Protein AF-A0A4U3ASN4-F1 (afdb_monomer)

Structure (mmCIF, N/CA/C/O backbone):
data_AF-A0A4U3ASN4-F1
#
_entry.id   AF-A0A4U3ASN4-F1
#
loop_
_atom_site.group_PDB
_atom_site.id
_atom_site.type_symbol
_atom_site.label_atom_id
_atom_site.label_alt_id
_atom_site.label_comp_id
_atom_site.label_asym_id
_atom_site.label_entity_id
_atom_site.label_seq_id
_atom_site.pdbx_PDB_ins_code
_atom_site.Cartn_x
_atom_site.Cartn_y
_atom_site.Cartn_z
_atom_site.occupancy
_atom_site.B_iso_or_equiv
_atom_site.auth_seq_id
_atom_site.auth_comp_id
_atom_site.auth_asym_id
_atom_site.auth_atom_id
_atom_site.pdbx_PDB_model_num
ATOM 1 N N . THR A 1 1 ? -46.018 -7.736 61.399 1.00 58.78 1 THR A N 1
ATOM 2 C CA . THR A 1 1 ? -46.430 -7.697 59.974 1.00 58.78 1 THR A CA 1
ATOM 3 C C . THR A 1 1 ? -46.103 -6.373 59.282 1.00 58.78 1 THR A C 1
ATOM 5 O O . THR A 1 1 ? -45.472 -6.439 58.240 1.00 58.78 1 THR A O 1
ATOM 8 N N . MET A 1 2 ? -46.364 -5.180 59.843 1.00 57.28 2 MET A N 1
ATOM 9 C CA . MET A 1 2 ? -46.029 -3.892 59.179 1.00 57.28 2 MET A CA 1
ATOM 10 C C . MET A 1 2 ? -44.526 -3.611 58.929 1.00 57.28 2 MET A C 1
ATOM 12 O O . MET A 1 2 ? -44.165 -3.106 57.868 1.00 57.28 2 MET A O 1
ATOM 16 N N . GLY A 1 3 ? -43.623 -3.981 59.847 1.00 61.56 3 GLY A N 1
ATOM 17 C CA . GLY A 1 3 ? -42.178 -3.720 59.687 1.00 61.56 3 GLY A CA 1
ATOM 18 C C . GLY A 1 3 ? -41.500 -4.492 58.542 1.00 61.56 3 GLY A C 1
ATOM 19 O O . GLY A 1 3 ? -40.521 -4.020 57.971 1.00 61.56 3 GLY A O 1
ATOM 20 N N . HIS A 1 4 ? -42.044 -5.652 58.160 1.00 67.44 4 HIS A N 1
ATOM 21 C CA . HIS A 1 4 ? -41.497 -6.490 57.087 1.00 67.44 4 HIS A CA 1
ATOM 22 C C . HIS A 1 4 ? -41.842 -5.940 55.691 1.00 67.44 4 HIS A C 1
ATOM 24 O O . HIS A 1 4 ? -41.034 -6.029 54.768 1.00 67.44 4 HIS A O 1
ATOM 30 N N . PHE A 1 5 ? -43.018 -5.317 55.542 1.00 67.12 5 PHE A N 1
ATOM 31 C CA . PHE A 1 5 ? -43.410 -4.629 54.308 1.00 67.12 5 PHE A CA 1
ATOM 32 C C . PHE A 1 5 ? -42.618 -3.335 54.099 1.00 67.12 5 PHE A C 1
ATOM 34 O O . PHE A 1 5 ? -42.203 -3.061 52.973 1.00 67.12 5 PHE A O 1
ATOM 41 N N . ARG A 1 6 ? -42.338 -2.583 55.175 1.00 75.50 6 ARG A N 1
ATOM 42 C CA . ARG A 1 6 ? -41.513 -1.366 55.102 1.00 75.50 6 ARG A CA 1
ATOM 43 C C . ARG A 1 6 ? -40.085 -1.678 54.642 1.00 75.50 6 ARG A C 1
ATOM 45 O O . ARG A 1 6 ? -39.639 -1.108 53.653 1.00 75.50 6 ARG A O 1
ATOM 52 N N . LYS A 1 7 ? -39.440 -2.679 55.256 1.00 77.94 7 LYS A N 1
ATOM 53 C CA . LYS A 1 7 ? -38.104 -3.159 54.854 1.00 77.94 7 LYS A CA 1
ATOM 54 C C . LYS A 1 7 ? -38.056 -3.665 53.405 1.00 77.94 7 LYS A C 1
ATOM 56 O O . LYS A 1 7 ? -37.098 -3.391 52.692 1.00 77.94 7 LYS A O 1
ATOM 61 N N . LYS A 1 8 ? -39.096 -4.368 52.936 1.00 81.94 8 LYS A N 1
ATOM 62 C CA . LYS A 1 8 ? -39.182 -4.850 51.543 1.00 81.94 8 LYS A CA 1
ATOM 63 C C . LYS A 1 8 ? -39.306 -3.700 50.533 1.00 81.94 8 LYS A C 1
ATOM 65 O O . LYS A 1 8 ? -38.718 -3.775 49.457 1.00 81.94 8 LYS A O 1
ATOM 70 N N . LYS A 1 9 ? -40.053 -2.642 50.874 1.00 83.31 9 LYS A N 1
ATOM 71 C CA . LYS A 1 9 ? -40.180 -1.431 50.046 1.00 83.31 9 LYS A CA 1
ATOM 72 C C . LYS A 1 9 ? -38.863 -0.652 49.983 1.00 83.31 9 LYS A C 1
ATOM 74 O O . LYS A 1 9 ? -38.431 -0.312 48.888 1.00 83.31 9 LYS A O 1
ATOM 79 N N . GLU A 1 10 ? -38.219 -0.435 51.131 1.00 84.75 10 GLU A N 1
ATOM 80 C CA . GLU A 1 10 ? -36.908 0.227 51.234 1.00 84.75 10 GLU A CA 1
ATOM 81 C C . GLU A 1 10 ? -35.837 -0.530 50.425 1.00 84.75 10 GLU A C 1
ATOM 83 O O . GLU A 1 10 ? -35.109 0.076 49.643 1.00 84.75 10 GLU A O 1
ATOM 88 N N . HIS A 1 11 ? -35.797 -1.865 50.523 1.00 82.25 11 HIS A N 1
ATOM 89 C CA . HIS A 1 11 ? -34.874 -2.691 49.739 1.00 82.25 11 HIS A CA 1
ATOM 90 C C . HIS A 1 11 ? -35.123 -2.590 48.228 1.00 82.25 11 HIS A C 1
ATOM 92 O O . HIS A 1 11 ? -34.175 -2.431 47.465 1.00 82.25 11 HIS A O 1
ATOM 98 N N . ARG A 1 12 ? -36.388 -2.624 47.782 1.00 88.12 12 ARG A N 1
ATOM 99 C CA . ARG A 1 12 ? -36.728 -2.464 46.359 1.00 88.12 12 ARG A CA 1
ATOM 100 C C . ARG A 1 12 ? -36.266 -1.109 45.816 1.00 88.12 12 ARG A C 1
ATOM 102 O O . ARG A 1 12 ? -35.646 -1.074 44.763 1.00 88.12 12 A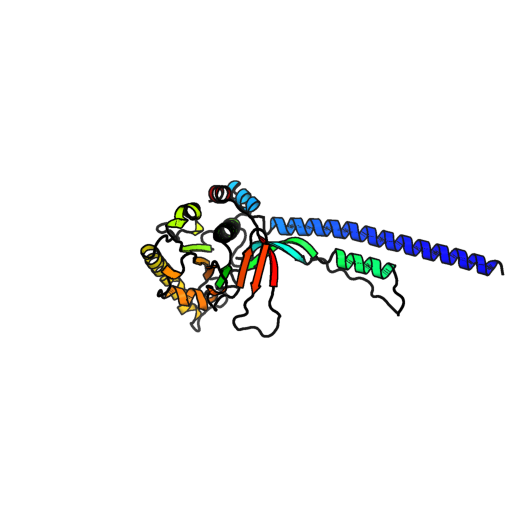RG A O 1
ATOM 109 N N . GLN A 1 13 ? -36.517 -0.028 46.556 1.00 89.56 13 GLN A N 1
ATOM 110 C CA . GLN A 1 13 ? -36.068 1.318 46.178 1.00 89.56 13 GLN A CA 1
ATOM 111 C C . GLN A 1 13 ? -34.540 1.419 46.124 1.00 89.56 13 GLN A C 1
ATOM 113 O O . GLN A 1 13 ? -33.997 2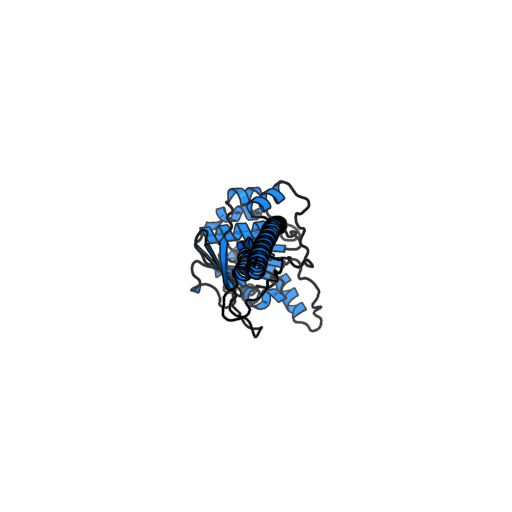.040 45.217 1.00 89.56 13 GLN A O 1
ATOM 118 N N . MET A 1 14 ? -33.835 0.789 47.068 1.00 90.25 14 MET A N 1
ATOM 119 C CA . MET A 1 14 ? -32.373 0.746 47.060 1.00 90.25 14 MET A CA 1
ATOM 120 C C . MET A 1 14 ? -31.829 0.006 45.830 1.00 90.25 14 MET A C 1
ATOM 122 O O . MET A 1 14 ? -30.902 0.498 45.193 1.00 90.25 14 MET A O 1
ATOM 126 N N . VAL A 1 15 ? -32.403 -1.150 45.479 1.00 88.94 15 VAL A N 1
ATOM 127 C CA . VAL A 1 15 ? -32.006 -1.921 44.288 1.00 88.94 15 VAL A CA 1
ATOM 128 C C . VAL A 1 15 ? -32.251 -1.120 43.011 1.00 88.94 15 VAL A C 1
ATOM 130 O O . VAL A 1 15 ? -31.359 -1.036 42.174 1.00 88.94 15 VAL A O 1
ATOM 133 N N . GLU A 1 16 ? -33.411 -0.478 42.891 1.00 90.81 16 GLU A N 1
ATOM 134 C CA . GLU A 1 16 ? -33.751 0.377 41.749 1.00 90.81 16 GLU A CA 1
ATOM 135 C C . GLU A 1 16 ? -32.765 1.548 41.613 1.00 90.81 16 GLU A C 1
ATOM 137 O O . GLU A 1 16 ? -32.200 1.766 40.547 1.00 90.81 16 GLU A O 1
ATOM 142 N N . GLN A 1 17 ? -32.438 2.234 42.713 1.00 92.00 17 GLN A N 1
ATOM 143 C CA . GLN A 1 17 ? -31.431 3.300 42.700 1.00 92.00 17 GLN A CA 1
ATOM 144 C C . GLN A 1 17 ? -30.027 2.814 42.317 1.00 92.00 17 GLN A C 1
ATOM 146 O O . GLN A 1 17 ? -29.266 3.575 41.718 1.00 92.00 17 GLN A O 1
ATOM 151 N N . LEU A 1 18 ? -29.647 1.592 42.702 1.00 89.50 18 LEU A N 1
ATOM 152 C CA . LEU A 1 18 ? -28.367 0.999 42.309 1.00 89.50 18 LEU A CA 1
ATOM 153 C C . LEU A 1 18 ? -28.352 0.651 40.818 1.00 89.50 18 LEU A C 1
ATOM 155 O O . LEU A 1 18 ? -27.354 0.923 40.155 1.00 89.50 18 LEU A O 1
ATOM 159 N N . GLN A 1 19 ? -29.453 0.109 40.290 1.00 91.94 19 GLN A N 1
ATOM 160 C CA . GLN A 1 19 ? -29.619 -0.161 38.860 1.00 91.94 19 GLN A CA 1
ATOM 161 C C . GLN A 1 19 ? -29.515 1.125 38.041 1.00 91.94 19 GLN A C 1
ATOM 163 O O . GLN A 1 19 ? -28.717 1.187 37.109 1.00 91.94 19 GLN A O 1
ATOM 168 N N . THR A 1 20 ? -30.240 2.175 38.435 1.00 93.62 20 THR A N 1
ATOM 169 C CA . THR A 1 20 ? -30.179 3.480 37.765 1.00 93.62 20 THR A CA 1
ATOM 170 C C . THR A 1 20 ? -28.761 4.041 37.768 1.00 93.62 20 THR A C 1
ATOM 172 O O . THR A 1 20 ? -28.240 4.380 36.711 1.00 93.62 20 THR A O 1
ATOM 175 N N . ARG A 1 21 ? -28.084 4.056 38.925 1.00 93.69 21 ARG A N 1
ATOM 176 C CA . ARG A 1 21 ? -26.695 4.538 39.022 1.00 93.69 21 ARG A CA 1
ATOM 177 C C . ARG A 1 21 ? -25.723 3.734 38.163 1.00 93.69 21 ARG A C 1
ATOM 179 O O . ARG A 1 21 ? -24.795 4.301 37.594 1.00 93.69 21 ARG A O 1
ATOM 186 N N . TYR A 1 22 ? -25.916 2.422 38.075 1.00 92.56 22 TYR A N 1
ATOM 187 C CA . TYR A 1 22 ? -25.089 1.567 37.233 1.00 92.56 22 TYR A CA 1
ATOM 188 C C . TYR A 1 22 ? -25.280 1.879 35.743 1.00 92.56 22 TYR A C 1
ATOM 190 O O . TYR A 1 22 ? -24.298 2.039 35.022 1.00 92.56 22 TYR A O 1
ATOM 198 N N . LEU A 1 23 ? -26.528 2.032 35.291 1.00 93.75 23 LEU A N 1
ATOM 199 C CA . LEU A 1 23 ? -26.832 2.406 33.907 1.00 93.75 23 LEU A CA 1
ATOM 200 C C . LEU A 1 23 ? -26.320 3.814 33.570 1.00 93.75 23 LEU A C 1
ATOM 202 O O . LEU A 1 23 ? -25.755 4.021 32.499 1.00 93.75 23 LEU A O 1
ATOM 206 N N . GLU A 1 24 ? -26.428 4.767 34.499 1.00 95.06 24 GLU A N 1
ATOM 207 C CA . GLU A 1 24 ? -25.816 6.094 34.360 1.00 95.06 24 GLU A CA 1
ATOM 208 C C . GLU A 1 24 ? -24.291 6.007 34.212 1.00 95.06 24 GLU A C 1
ATOM 210 O O . GLU A 1 24 ? -23.703 6.725 33.403 1.00 95.06 24 GLU A O 1
ATOM 215 N N . GLN A 1 25 ? -23.636 5.117 34.964 1.00 94.50 25 GLN A N 1
ATOM 216 C CA . GLN A 1 25 ? -22.196 4.892 34.857 1.00 94.50 25 GLN A CA 1
ATOM 217 C C . GLN A 1 25 ? -21.818 4.263 33.507 1.00 94.50 25 GLN A C 1
ATOM 219 O O . GLN A 1 25 ? -20.855 4.708 32.882 1.00 94.50 25 GLN A O 1
ATOM 224 N N . ILE A 1 26 ? -22.592 3.286 33.021 1.00 94.31 26 ILE A N 1
ATOM 225 C CA . ILE A 1 26 ? -22.431 2.728 31.669 1.00 94.31 26 ILE A CA 1
ATOM 226 C C . ILE A 1 26 ? -22.545 3.832 30.618 1.00 94.31 26 ILE A C 1
ATOM 228 O O . ILE A 1 26 ? -21.709 3.908 29.719 1.00 94.31 26 ILE A O 1
ATOM 232 N N . GLN A 1 27 ? -23.537 4.714 30.743 1.00 94.88 27 GLN A N 1
ATOM 233 C CA . GLN A 1 27 ? -23.732 5.794 29.783 1.00 94.88 27 GLN A CA 1
ATOM 234 C C . GLN A 1 27 ? -22.564 6.786 29.789 1.00 94.88 27 GLN A C 1
ATOM 236 O O . GLN A 1 27 ? -22.125 7.216 28.724 1.00 94.88 27 GLN A O 1
ATOM 241 N N . LYS A 1 28 ? -22.013 7.114 30.965 1.00 95.75 28 LYS A N 1
ATOM 242 C CA . LYS A 1 28 ? -20.796 7.934 31.069 1.00 95.75 28 LYS A CA 1
ATOM 243 C C . LYS A 1 28 ? -19.610 7.278 30.362 1.00 95.75 28 LYS A C 1
ATOM 245 O O . LYS A 1 28 ? -18.934 7.949 29.588 1.00 95.75 28 LYS A O 1
ATOM 250 N N . HIS A 1 29 ? -19.402 5.976 30.563 1.00 94.81 29 HIS A N 1
ATOM 251 C CA . HIS A 1 29 ? -18.338 5.247 29.871 1.00 94.81 29 HIS A CA 1
ATOM 252 C C . HIS A 1 29 ? -18.560 5.175 28.360 1.00 94.81 29 HIS A C 1
ATOM 254 O O . HIS A 1 29 ? -17.599 5.319 27.618 1.00 94.81 29 HIS A O 1
ATOM 260 N N . ARG A 1 30 ? -19.801 5.025 27.873 1.00 95.06 30 ARG A N 1
ATOM 261 C CA . ARG A 1 30 ? -20.091 5.094 26.428 1.00 95.06 30 ARG A CA 1
ATOM 262 C C . ARG A 1 30 ? -19.623 6.423 25.824 1.00 95.06 30 ARG A C 1
ATOM 264 O O . ARG A 1 30 ? -18.918 6.407 24.824 1.00 95.06 30 ARG A O 1
ATOM 271 N N . VAL A 1 31 ? -19.940 7.550 26.468 1.00 96.00 31 VAL A N 1
ATOM 272 C CA . VAL A 1 31 ? -19.524 8.890 26.005 1.00 96.00 31 VAL A CA 1
ATOM 273 C C . VAL A 1 31 ? -17.997 9.047 26.002 1.00 96.00 31 VAL A C 1
ATOM 275 O O . VAL A 1 31 ? -17.422 9.604 25.064 1.00 96.00 31 VAL A O 1
ATOM 278 N N . GLU A 1 32 ? -17.326 8.539 27.034 1.00 95.69 32 GLU A N 1
ATOM 279 C CA . GLU A 1 32 ? -15.861 8.531 27.120 1.00 95.69 32 GLU A CA 1
ATOM 280 C C . GLU A 1 32 ? -15.236 7.690 25.995 1.00 95.69 32 GLU A C 1
ATOM 282 O O . GLU A 1 32 ? -14.347 8.156 25.282 1.00 95.69 32 GLU A O 1
ATOM 287 N N . LEU A 1 33 ? -15.751 6.481 25.771 1.00 95.31 33 LEU A N 1
ATOM 288 C CA . LEU A 1 33 ? -15.279 5.582 24.722 1.00 95.31 33 LEU A CA 1
ATOM 289 C C . LEU A 1 33 ? -15.532 6.143 23.316 1.00 95.31 33 LEU A C 1
ATOM 291 O O . LEU A 1 33 ? -14.688 5.969 22.440 1.00 95.31 33 LEU A O 1
ATOM 295 N N . ASP A 1 34 ? -16.652 6.835 23.086 1.00 94.38 34 ASP A N 1
ATOM 296 C CA . ASP A 1 34 ? -16.923 7.522 21.815 1.00 94.38 34 ASP A CA 1
ATOM 297 C C . ASP A 1 34 ? -15.896 8.626 21.555 1.00 94.38 34 ASP A C 1
ATOM 299 O O . ASP A 1 34 ? -15.391 8.766 20.438 1.00 94.38 34 ASP A O 1
ATOM 303 N N . THR A 1 35 ? -15.525 9.368 22.600 1.00 95.19 35 THR A N 1
ATOM 304 C CA . THR A 1 35 ? -14.476 10.391 22.515 1.00 95.19 35 THR A CA 1
ATOM 305 C C . THR A 1 35 ? -13.141 9.757 22.118 1.00 95.19 35 THR A C 1
ATOM 307 O O . THR A 1 35 ? -12.520 10.187 21.144 1.00 95.19 35 THR A O 1
ATOM 310 N N . LEU A 1 36 ? -12.751 8.668 22.787 1.00 94.69 36 LEU A N 1
ATOM 311 C CA . LEU A 1 36 ? -11.521 7.928 22.485 1.00 94.69 36 LEU A CA 1
ATOM 312 C C . LEU A 1 36 ? -11.534 7.305 21.080 1.00 94.69 36 LEU A C 1
ATOM 314 O O . LEU A 1 36 ? -10.518 7.324 20.384 1.00 94.69 36 LEU A O 1
ATOM 318 N N . LYS A 1 37 ? -12.679 6.795 20.609 1.00 92.69 37 LYS A N 1
ATOM 319 C CA . LYS A 1 37 ? -12.837 6.317 19.225 1.00 92.69 37 LYS A CA 1
ATOM 320 C C . LYS A 1 37 ? -12.579 7.424 18.211 1.00 92.69 37 LYS A C 1
ATOM 322 O O . LYS A 1 37 ? -11.878 7.196 17.226 1.00 92.69 37 LYS A O 1
ATOM 327 N N . VAL A 1 38 ? -13.127 8.618 18.441 1.00 92.44 38 VAL A N 1
ATOM 328 C CA . VAL A 1 38 ? -12.905 9.780 17.569 1.00 92.44 38 VAL A CA 1
ATOM 329 C C . VAL A 1 38 ? -11.433 10.193 17.578 1.00 92.44 38 VAL A C 1
ATOM 331 O O . VAL A 1 38 ? -10.882 10.505 16.522 1.00 92.44 38 VAL A O 1
ATOM 334 N N . GLU A 1 39 ? -10.776 10.178 18.737 1.00 93.44 39 GLU A N 1
ATOM 335 C CA . GLU A 1 39 ? -9.344 10.470 18.856 1.00 93.44 39 GLU A CA 1
ATOM 336 C C . GLU A 1 39 ? -8.481 9.448 18.111 1.00 93.44 39 GLU A C 1
ATOM 338 O O . GLU A 1 39 ? -7.634 9.839 17.303 1.00 93.44 39 GLU A O 1
ATOM 343 N N . GLN A 1 40 ? -8.745 8.150 18.285 1.00 93.69 40 GLN A N 1
ATOM 344 C CA . GLN A 1 40 ? -8.038 7.105 17.547 1.00 93.69 40 GLN A CA 1
ATOM 345 C C . GLN A 1 40 ? -8.282 7.227 16.035 1.00 93.69 40 GLN A C 1
ATOM 347 O O . GLN A 1 40 ? -7.336 7.128 15.256 1.00 93.69 40 GLN A O 1
ATOM 352 N N . ALA A 1 41 ? -9.515 7.490 15.590 1.00 90.81 41 ALA A N 1
ATOM 353 C CA . ALA A 1 41 ? -9.812 7.689 14.170 1.00 90.81 41 ALA A CA 1
ATOM 354 C C . ALA A 1 41 ? -9.047 8.889 13.584 1.00 90.81 41 ALA A C 1
ATOM 356 O O . ALA A 1 41 ? -8.469 8.787 12.499 1.00 90.81 41 ALA A O 1
ATOM 357 N N . LYS A 1 42 ? -8.978 10.011 14.315 1.00 91.38 42 LYS A N 1
ATOM 358 C CA . LYS A 1 42 ? -8.166 11.177 13.927 1.00 91.38 42 LYS A CA 1
ATOM 359 C C . LYS A 1 42 ? -6.687 10.816 13.821 1.00 91.38 42 LYS A C 1
ATOM 361 O O . LYS A 1 42 ? -6.060 11.161 12.823 1.00 91.38 42 LYS A O 1
ATOM 366 N N . TYR A 1 43 ? -6.151 10.091 14.802 1.00 91.25 43 TYR A N 1
ATOM 367 C CA . TYR A 1 43 ? -4.766 9.626 14.785 1.00 91.25 43 TYR A CA 1
ATOM 368 C C . TYR A 1 43 ? -4.473 8.757 13.549 1.00 91.25 43 TYR A C 1
ATOM 370 O O . TYR A 1 43 ? -3.536 9.043 12.806 1.00 91.25 43 TYR A O 1
ATOM 378 N N . LEU A 1 44 ? -5.330 7.772 13.253 1.00 90.38 44 LEU A N 1
ATOM 379 C CA . LEU A 1 44 ? -5.186 6.892 12.086 1.00 90.38 44 LEU A CA 1
ATOM 380 C C . LEU A 1 44 ? -5.192 7.658 10.753 1.00 90.38 44 LEU A C 1
ATOM 382 O O . LEU A 1 44 ? -4.462 7.279 9.838 1.00 90.38 44 LEU A O 1
ATOM 386 N N . ILE A 1 45 ? -6.002 8.715 10.635 1.00 89.25 45 ILE A N 1
ATOM 387 C CA . ILE A 1 45 ? -6.060 9.577 9.442 1.00 89.25 45 ILE A CA 1
ATOM 388 C C . ILE A 1 45 ? -4.797 10.432 9.310 1.00 89.25 45 ILE A C 1
ATOM 390 O O . ILE A 1 45 ? -4.352 10.683 8.194 1.00 89.25 45 ILE A O 1
ATOM 394 N N . THR A 1 46 ? -4.228 10.901 10.421 1.00 88.88 46 THR A N 1
ATOM 395 C CA . THR A 1 46 ? -2.995 11.698 10.395 1.00 88.88 46 THR A CA 1
ATOM 396 C C . THR A 1 46 ? -1.792 10.853 9.979 1.00 88.88 46 THR A C 1
ATOM 398 O O . THR A 1 46 ? -0.984 11.332 9.187 1.00 88.88 46 THR A O 1
ATOM 401 N N . GLN A 1 47 ? -1.694 9.615 10.475 1.00 88.56 47 GLN A N 1
ATOM 402 C CA . GLN A 1 47 ? -0.583 8.698 10.184 1.00 88.56 47 GLN A CA 1
ATOM 403 C C . GLN A 1 47 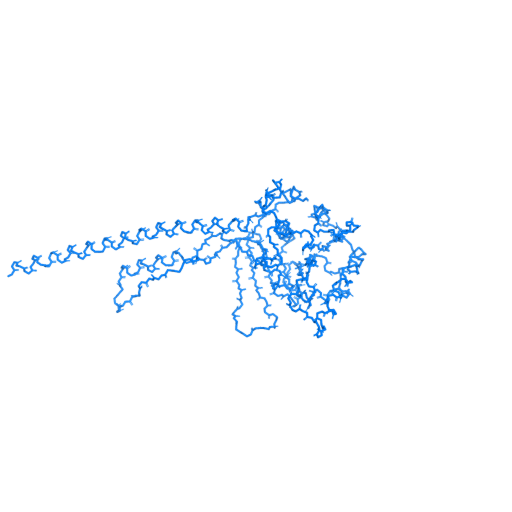? -0.628 8.123 8.760 1.00 88.56 47 GLN A C 1
ATOM 405 O O . GLN A 1 47 ? 0.400 8.005 8.102 1.00 88.56 47 GLN A O 1
ATOM 410 N N . ASN A 1 48 ? -1.823 7.771 8.278 1.00 92.31 48 ASN A N 1
ATOM 411 C CA . ASN A 1 48 ? -2.045 7.228 6.935 1.00 92.31 48 ASN A CA 1
ATOM 412 C C . ASN A 1 48 ? -3.194 8.003 6.261 1.00 92.31 48 ASN A C 1
ATOM 414 O O . ASN A 1 48 ? -4.348 7.538 6.255 1.00 92.31 48 ASN A O 1
ATOM 418 N N . PRO A 1 49 ? -2.916 9.217 5.745 1.00 93.44 49 PRO A N 1
ATOM 419 C CA . PRO A 1 49 ? -3.910 10.054 5.080 1.00 93.44 49 PRO A CA 1
ATOM 420 C C . PRO A 1 49 ? -4.541 9.348 3.877 1.00 93.44 49 PRO A C 1
ATOM 422 O O . PRO A 1 49 ? -3.948 8.471 3.252 1.00 93.44 49 PRO A O 1
ATOM 425 N N . SER A 1 50 ? -5.774 9.737 3.537 1.00 94.56 50 SER A N 1
ATOM 426 C CA . SER A 1 50 ? -6.384 9.285 2.283 1.00 94.56 50 SER A CA 1
ATOM 427 C C . SER A 1 50 ? -5.592 9.815 1.087 1.00 94.56 50 SER A C 1
ATOM 429 O O . SER A 1 50 ? -5.003 10.889 1.204 1.00 94.56 50 SER A O 1
ATOM 431 N N . PRO A 1 51 ? -5.628 9.155 -0.084 1.00 94.50 51 PRO A N 1
ATOM 432 C CA . PRO A 1 51 ? -4.865 9.598 -1.253 1.00 94.50 51 PRO A CA 1
ATOM 433 C C . PRO A 1 51 ? -5.117 11.058 -1.648 1.00 94.50 51 PRO A C 1
ATOM 435 O O . PRO A 1 51 ? -4.191 11.768 -2.017 1.00 94.50 51 PRO A O 1
ATOM 438 N N . LEU A 1 52 ? -6.350 11.553 -1.493 1.00 93.69 52 LEU A N 1
ATOM 439 C CA . LEU A 1 52 ? -6.649 12.965 -1.736 1.00 93.69 52 LEU A CA 1
ATOM 440 C C . LEU A 1 52 ? -5.930 13.899 -0.748 1.00 93.69 52 LEU A C 1
ATOM 442 O O . LEU A 1 52 ? -5.409 14.933 -1.152 1.00 93.69 52 LEU A O 1
ATOM 446 N N . LYS A 1 53 ? -5.886 13.538 0.540 1.00 93.88 53 LYS A N 1
ATOM 447 C CA . LYS A 1 53 ? -5.140 14.301 1.551 1.00 93.88 53 LYS A CA 1
ATOM 448 C C . LYS A 1 53 ? -3.634 14.197 1.328 1.00 93.88 53 LYS A C 1
ATOM 450 O O . LYS A 1 53 ? -2.938 15.180 1.524 1.00 93.88 53 LYS A O 1
ATOM 455 N N . SER A 1 54 ? -3.141 13.038 0.901 1.00 95.00 54 SER A N 1
ATOM 456 C CA . SER A 1 54 ? -1.744 12.829 0.516 1.00 95.00 54 SER A CA 1
ATOM 457 C C . SER A 1 54 ? -1.312 13.785 -0.597 1.00 95.00 54 SER A C 1
ATOM 459 O O . SER A 1 54 ? -0.325 14.494 -0.434 1.00 95.00 54 SER A O 1
ATOM 461 N N . VAL A 1 55 ? -2.102 13.900 -1.672 1.00 94.38 55 VAL A N 1
ATOM 462 C CA . VAL A 1 55 ? -1.855 14.891 -2.735 1.00 94.38 55 VAL A CA 1
ATOM 463 C C . VAL A 1 55 ? -1.833 16.312 -2.168 1.00 94.38 55 VAL A C 1
ATOM 465 O O . VAL A 1 55 ? -0.896 17.053 -2.439 1.00 94.38 55 VAL A O 1
ATOM 468 N N . GLN A 1 56 ? -2.792 16.675 -1.309 1.00 93.25 56 GLN A N 1
ATOM 469 C CA . GLN A 1 56 ? -2.810 17.998 -0.667 1.00 93.25 56 GLN A CA 1
ATOM 470 C C . GLN A 1 56 ? -1.553 18.266 0.175 1.00 93.25 56 GLN A C 1
ATOM 472 O O . GLN A 1 56 ? -1.031 19.379 0.143 1.00 93.25 56 GLN A O 1
ATOM 477 N N . ARG A 1 57 ? -1.043 17.265 0.907 1.00 94.25 57 ARG A N 1
ATOM 478 C CA . ARG A 1 57 ? 0.213 17.393 1.668 1.00 94.25 57 ARG A CA 1
ATOM 479 C C . ARG A 1 57 ? 1.394 17.692 0.751 1.00 94.25 57 ARG A C 1
ATOM 481 O O . ARG A 1 57 ? 2.215 18.546 1.081 1.00 94.25 57 ARG A O 1
ATOM 488 N N . ILE A 1 58 ? 1.460 17.002 -0.388 1.00 93.00 58 ILE A N 1
ATOM 489 C CA . ILE A 1 58 ? 2.514 17.180 -1.393 1.00 93.00 58 ILE A CA 1
ATOM 490 C C . ILE A 1 58 ? 2.428 18.581 -2.015 1.00 93.00 58 ILE A C 1
ATOM 492 O O . ILE A 1 58 ? 3.417 19.314 -2.002 1.00 93.00 58 ILE A O 1
ATOM 496 N N . GLU A 1 59 ? 1.243 18.991 -2.478 1.00 92.62 59 GLU A N 1
ATOM 497 C CA . GLU A 1 59 ? 0.996 20.313 -3.075 1.00 92.62 59 GLU A CA 1
ATOM 498 C C . GLU A 1 59 ? 1.372 21.453 -2.115 1.00 92.62 59 GLU A C 1
ATOM 500 O O . GLU A 1 59 ? 2.056 22.406 -2.497 1.00 92.62 59 GLU A O 1
ATOM 505 N N . ASN A 1 60 ? 0.970 21.331 -0.847 1.00 93.31 60 ASN A N 1
ATOM 506 C CA . ASN A 1 60 ? 1.232 22.333 0.185 1.00 93.31 60 ASN A CA 1
ATOM 507 C C . ASN A 1 60 ? 2.651 22.262 0.762 1.00 93.31 60 ASN A C 1
ATOM 509 O O . ASN A 1 60 ? 3.015 23.125 1.563 1.00 93.31 60 ASN A O 1
ATOM 513 N N . ARG A 1 61 ? 3.447 21.258 0.367 1.00 90.75 61 ARG A N 1
ATOM 514 C CA . ARG A 1 61 ? 4.798 21.002 0.886 1.00 90.75 61 ARG A CA 1
ATOM 515 C C . ARG A 1 61 ? 4.820 20.964 2.413 1.00 90.75 61 ARG A C 1
ATOM 517 O O . ARG A 1 61 ? 5.633 21.634 3.052 1.00 90.75 61 ARG A O 1
ATOM 524 N N . GLU A 1 62 ? 3.881 20.221 2.993 1.00 93.06 62 GLU A N 1
ATOM 525 C CA . GLU A 1 62 ? 3.799 20.078 4.444 1.00 93.06 62 GLU A CA 1
ATOM 526 C C . GLU A 1 62 ? 5.108 19.502 5.015 1.00 93.06 62 GLU A C 1
ATOM 528 O O . GLU A 1 62 ? 5.799 18.706 4.383 1.00 93.06 62 GLU A O 1
ATOM 533 N N . SER A 1 63 ? 5.463 19.894 6.241 1.00 89.44 63 SER A N 1
ATOM 534 C CA . SER A 1 63 ? 6.728 19.492 6.876 1.00 89.44 63 SER A CA 1
ATOM 535 C C . SER A 1 63 ? 6.803 18.009 7.258 1.00 89.44 63 SER A C 1
ATOM 537 O O . SER A 1 63 ? 7.851 17.552 7.694 1.00 89.44 63 SER A O 1
ATOM 539 N N . ASN A 1 64 ? 5.687 17.286 7.157 1.00 87.62 64 ASN A N 1
ATOM 540 C CA . ASN A 1 64 ? 5.555 15.855 7.447 1.00 87.62 64 ASN A CA 1
ATOM 541 C C . ASN A 1 64 ? 5.681 14.977 6.186 1.00 87.62 64 ASN A C 1
ATOM 543 O O . ASN A 1 64 ? 5.368 13.788 6.232 1.00 87.62 64 ASN A O 1
ATOM 547 N N . LEU A 1 65 ? 6.105 15.546 5.053 1.00 92.88 65 LEU A N 1
ATOM 548 C CA . LEU A 1 65 ? 6.519 14.747 3.903 1.00 92.88 65 LEU A CA 1
ATOM 549 C C . LEU A 1 65 ? 7.795 13.975 4.241 1.00 92.88 65 LEU A C 1
ATOM 551 O O . LEU A 1 65 ? 8.703 14.512 4.872 1.00 92.88 65 LEU A O 1
ATOM 555 N N . TRP A 1 66 ? 7.860 12.726 3.781 1.00 94.75 66 TRP A N 1
ATOM 556 C CA . TRP A 1 66 ? 9.027 11.849 3.948 1.00 94.75 66 TRP A CA 1
ATOM 557 C C . TRP A 1 66 ? 9.413 11.606 5.414 1.00 94.75 66 TRP A C 1
ATOM 559 O O . TRP A 1 66 ? 10.586 11.492 5.755 1.00 94.75 66 TRP A O 1
ATOM 569 N N . GLU A 1 67 ? 8.413 11.539 6.295 1.00 93.12 67 GLU A N 1
ATOM 570 C CA . GLU A 1 67 ? 8.619 11.321 7.731 1.00 93.12 67 GLU A CA 1
ATOM 571 C C . GLU A 1 67 ? 9.032 9.881 8.086 1.00 93.12 67 GLU A C 1
ATOM 573 O O . GLU A 1 67 ? 9.516 9.649 9.194 1.00 93.12 67 GLU A O 1
ATOM 578 N N . ARG A 1 68 ? 8.848 8.913 7.173 1.00 94.62 68 ARG A N 1
ATOM 579 C CA . ARG A 1 68 ? 9.122 7.494 7.436 1.00 94.62 68 ARG A CA 1
ATOM 580 C C . ARG A 1 68 ? 10.498 7.091 6.927 1.00 94.62 68 ARG A C 1
ATOM 582 O O . ARG A 1 68 ? 10.681 6.877 5.732 1.00 94.62 68 ARG A O 1
ATOM 589 N N . THR A 1 69 ? 11.423 6.909 7.860 1.00 92.56 69 THR A N 1
ATOM 590 C CA . THR A 1 69 ? 12.782 6.410 7.599 1.00 92.56 69 THR A CA 1
ATOM 591 C C . THR A 1 69 ? 12.829 4.875 7.584 1.00 92.56 69 THR A C 1
ATOM 593 O O . THR A 1 69 ? 11.914 4.243 8.114 1.00 92.56 69 THR A O 1
ATOM 596 N N . PRO A 1 70 ? 13.895 4.237 7.066 1.00 91.75 70 PRO A N 1
ATOM 597 C CA . PRO A 1 70 ? 14.041 2.775 7.031 1.00 91.75 70 PRO A CA 1
ATOM 598 C C . PRO A 1 70 ? 13.950 2.065 8.393 1.00 91.75 70 PRO A C 1
ATOM 600 O O . PRO A 1 70 ? 13.608 0.882 8.463 1.00 91.75 70 PRO A O 1
ATOM 603 N N . GLU A 1 71 ? 14.256 2.772 9.480 1.00 90.56 71 GLU A N 1
ATOM 604 C CA . GLU A 1 71 ? 14.158 2.292 10.863 1.00 90.56 71 GLU A CA 1
ATOM 605 C C . GLU A 1 71 ? 12.737 2.411 11.435 1.00 90.56 71 GLU A C 1
ATOM 607 O O . GLU A 1 71 ? 12.441 1.827 12.481 1.00 90.56 71 GLU A O 1
ATOM 612 N N . SER A 1 72 ? 11.863 3.170 10.771 1.00 92.06 72 SER A N 1
ATOM 613 C CA . SER A 1 72 ? 10.488 3.395 11.211 1.00 92.06 72 SER A CA 1
ATOM 614 C C . SER A 1 72 ? 9.677 2.099 11.101 1.00 92.06 72 SER A C 1
ATOM 616 O O . SER A 1 72 ? 9.806 1.368 10.114 1.00 92.06 72 SER A O 1
ATOM 618 N N . PRO A 1 73 ? 8.818 1.780 12.086 1.00 90.31 73 PRO A N 1
ATOM 619 C CA . PRO A 1 73 ? 8.062 0.528 12.083 1.00 90.31 73 PRO A CA 1
ATOM 620 C C . PRO A 1 73 ? 7.040 0.437 10.940 1.00 90.31 73 PRO A C 1
ATOM 622 O O . PRO A 1 73 ? 6.648 -0.665 10.574 1.00 90.31 73 PRO A O 1
ATOM 625 N N . ASP A 1 74 ? 6.626 1.580 10.393 1.00 91.81 74 ASP A N 1
ATOM 626 C CA . ASP A 1 74 ? 5.670 1.756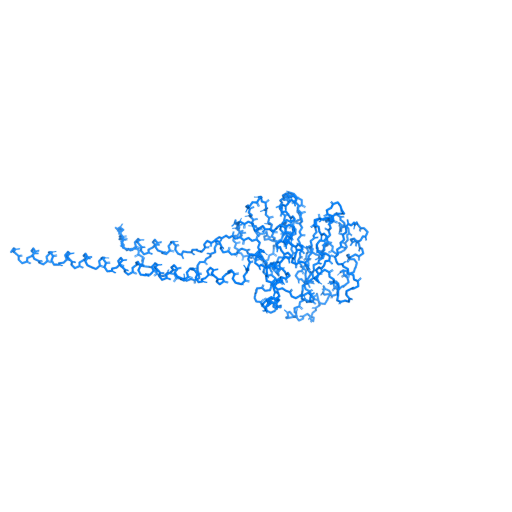 9.299 1.00 91.81 74 ASP A CA 1
ATOM 627 C C . ASP A 1 74 ? 6.351 2.113 7.959 1.00 91.81 74 ASP A C 1
ATOM 629 O O . ASP A 1 74 ? 5.696 2.542 6.994 1.00 91.81 74 ASP A O 1
ATOM 633 N N . PHE A 1 75 ? 7.677 1.950 7.873 1.00 94.88 75 PHE A N 1
ATOM 634 C CA . PHE A 1 75 ? 8.407 2.075 6.616 1.00 94.88 75 PHE A CA 1
ATOM 635 C C . PHE A 1 75 ? 7.878 1.058 5.600 1.00 94.88 75 PHE A C 1
ATOM 637 O O . PHE A 1 75 ? 7.784 -0.133 5.889 1.00 94.88 75 PHE A O 1
ATOM 644 N N . LEU A 1 76 ? 7.527 1.538 4.403 1.00 95.69 76 LEU A N 1
ATOM 645 C CA . LEU A 1 76 ? 6.850 0.770 3.354 1.00 95.69 76 LEU A CA 1
ATOM 646 C C . LEU A 1 76 ? 5.505 0.121 3.747 1.00 95.69 76 LEU A C 1
ATOM 648 O O . LEU A 1 76 ? 5.044 -0.787 3.054 1.00 95.69 76 LEU A O 1
ATOM 652 N N . ASP A 1 77 ? 4.829 0.613 4.790 1.00 95.88 77 ASP A N 1
ATOM 653 C CA . ASP A 1 77 ? 3.422 0.279 5.038 1.00 95.88 77 ASP A CA 1
ATOM 654 C C . ASP A 1 77 ? 2.509 1.189 4.209 1.00 95.88 77 ASP A C 1
ATOM 656 O O . ASP A 1 77 ? 2.289 2.363 4.519 1.00 95.88 77 ASP A O 1
ATOM 660 N N . ILE A 1 78 ? 1.962 0.639 3.129 1.00 96.44 78 ILE A N 1
ATOM 661 C CA . ILE A 1 78 ? 1.224 1.383 2.113 1.00 96.44 78 ILE A CA 1
ATOM 662 C C . ILE A 1 78 ? -0.275 1.205 2.300 1.00 96.44 78 ILE A C 1
ATOM 664 O O . ILE A 1 78 ? -0.796 0.095 2.200 1.00 96.44 78 ILE A O 1
ATOM 668 N N . ARG A 1 79 ? -0.986 2.311 2.523 1.00 96.19 79 ARG A N 1
ATOM 669 C CA . ARG A 1 79 ? -2.450 2.334 2.565 1.00 96.19 79 ARG A CA 1
ATOM 670 C C . ARG A 1 79 ? -3.045 2.019 1.188 1.00 96.19 79 ARG A C 1
ATOM 672 O O . ARG A 1 79 ? -2.663 2.625 0.192 1.00 96.19 79 ARG A O 1
ATOM 679 N N . ILE A 1 80 ? -4.043 1.139 1.161 1.00 96.25 80 ILE A N 1
ATOM 680 C CA . ILE A 1 80 ? -4.766 0.730 -0.057 1.00 96.25 80 ILE A CA 1
ATOM 681 C C . ILE A 1 80 ? -6.276 1.005 -0.000 1.00 96.25 80 ILE A C 1
ATOM 683 O O . ILE A 1 80 ? -6.961 0.957 -1.024 1.00 96.25 80 ILE A O 1
ATOM 687 N N . GLY A 1 81 ? -6.811 1.301 1.184 1.00 95.81 81 GLY A N 1
ATOM 688 C CA . GLY A 1 81 ? -8.237 1.535 1.363 1.00 95.81 81 GLY A CA 1
ATOM 689 C C . GLY A 1 81 ? -8.641 1.766 2.809 1.00 95.81 81 GLY A C 1
ATOM 690 O O . GLY A 1 81 ? -7.808 2.073 3.668 1.00 95.81 81 GLY A O 1
ATOM 691 N N . THR A 1 82 ? -9.930 1.596 3.089 1.00 95.56 82 THR A N 1
ATOM 692 C CA . THR A 1 82 ? -10.509 1.700 4.431 1.00 95.56 82 THR A CA 1
ATOM 693 C C . THR A 1 82 ? -11.322 0.466 4.801 1.00 95.56 82 THR A C 1
ATOM 695 O O . THR A 1 82 ? -11.905 -0.205 3.958 1.00 95.56 82 THR A O 1
ATOM 698 N N . GLY A 1 83 ? -11.373 0.148 6.086 1.00 92.88 83 GLY A N 1
ATOM 699 C CA . GLY A 1 83 ? -12.095 -1.005 6.604 1.00 92.88 83 GLY A CA 1
ATOM 700 C C . GLY A 1 83 ? -12.281 -0.903 8.109 1.00 92.88 83 GLY A C 1
ATOM 701 O O . GLY A 1 83 ? -12.083 0.157 8.708 1.00 92.88 83 GLY A O 1
ATOM 702 N N . GLU A 1 84 ? -12.675 -2.006 8.730 1.00 90.69 84 GLU A N 1
ATOM 703 C CA . GLU A 1 84 ? -12.739 -2.081 10.186 1.00 90.69 84 GLU A CA 1
ATOM 704 C C . GLU A 1 84 ? -11.352 -2.347 10.770 1.00 90.69 84 GLU A C 1
ATOM 706 O O . GLU A 1 84 ? -10.605 -3.196 10.284 1.00 90.69 84 GLU A O 1
ATOM 711 N N . ARG A 1 85 ? -11.006 -1.625 11.838 1.00 89.12 85 ARG A N 1
ATOM 712 C CA . ARG A 1 85 ? -9.788 -1.875 12.618 1.00 89.12 85 ARG A CA 1
ATOM 713 C C . ARG A 1 85 ? -10.121 -2.116 14.085 1.00 89.12 85 ARG A C 1
ATOM 715 O O . ARG A 1 85 ? -11.090 -1.537 14.570 1.00 89.12 85 ARG A O 1
ATOM 722 N N . PRO A 1 86 ? -9.310 -2.890 14.820 1.00 90.69 86 PRO A N 1
ATOM 723 C CA . PRO A 1 86 ? -9.478 -3.035 16.261 1.00 90.69 86 PRO A CA 1
ATOM 724 C C . PRO A 1 86 ? -9.427 -1.687 16.990 1.00 90.69 86 PRO A C 1
ATOM 726 O O . PRO A 1 86 ? -8.599 -0.820 16.679 1.00 90.69 86 PRO A O 1
ATOM 729 N N . PHE A 1 87 ? -10.304 -1.514 17.975 1.00 93.06 87 PHE A N 1
ATOM 730 C CA . PHE A 1 87 ? -10.199 -0.411 18.920 1.00 93.06 87 PHE A CA 1
ATOM 731 C C . PHE A 1 87 ? -9.033 -0.679 19.881 1.00 93.06 87 PHE A C 1
ATOM 733 O O . PHE A 1 87 ? -8.888 -1.794 20.375 1.00 93.06 87 PHE A O 1
ATOM 740 N N . LEU A 1 88 ? -8.171 0.314 20.123 1.00 91.25 88 LEU A N 1
ATOM 741 C CA . LEU A 1 88 ? -6.941 0.109 20.904 1.00 91.25 88 LEU A CA 1
ATOM 742 C C . LEU A 1 88 ? -7.195 -0.017 22.412 1.00 91.25 88 LEU A C 1
ATOM 744 O O . LEU A 1 88 ? -6.331 -0.498 23.141 1.00 91.25 88 LEU A O 1
ATOM 748 N N . VAL A 1 89 ? -8.360 0.423 22.891 1.00 91.12 89 VAL A N 1
ATOM 749 C CA . VAL A 1 89 ? -8.719 0.343 24.309 1.00 91.12 89 VAL A CA 1
ATOM 750 C C . VAL A 1 89 ? -9.282 -1.040 24.610 1.00 91.12 89 VAL A C 1
ATOM 752 O O . VAL A 1 89 ? -10.289 -1.451 24.039 1.00 91.12 89 VAL A O 1
ATOM 755 N N . GLU A 1 90 ? -8.667 -1.748 25.555 1.00 90.31 90 GLU A N 1
ATOM 756 C CA . GLU A 1 90 ? -9.166 -3.039 26.024 1.00 90.31 90 GLU A CA 1
ATOM 757 C C . GLU A 1 90 ? -10.272 -2.848 27.078 1.00 90.31 90 GLU A C 1
ATOM 759 O O . GLU A 1 90 ? -10.024 -2.369 28.187 1.00 90.31 90 GLU A O 1
ATOM 764 N N . LEU A 1 91 ? -11.503 -3.265 26.761 1.00 91.38 91 LEU A N 1
ATOM 765 C CA . LEU A 1 91 ? -12.623 -3.212 27.703 1.00 91.38 91 LEU A CA 1
ATOM 766 C C . LEU A 1 91 ? -12.717 -4.494 28.541 1.00 91.38 91 LEU A C 1
ATOM 768 O O . LEU A 1 91 ? -12.956 -5.598 28.028 1.00 91.38 91 LEU A O 1
ATOM 772 N N . LYS A 1 92 ? -12.616 -4.328 29.862 1.00 92.38 92 LYS A N 1
ATOM 773 C CA . LYS A 1 92 ? -12.861 -5.382 30.854 1.00 92.38 92 LYS A CA 1
ATOM 774 C C . LYS A 1 92 ? -14.266 -5.219 31.421 1.00 92.38 92 LYS A C 1
ATOM 776 O O . LYS A 1 92 ? -14.573 -4.212 32.050 1.00 92.38 92 LYS A O 1
ATOM 781 N N . VAL A 1 93 ? -15.117 -6.211 31.177 1.00 92.44 93 VAL A N 1
ATOM 782 C CA . VAL A 1 93 ? -16.533 -6.210 31.571 1.00 92.44 93 VAL A CA 1
ATOM 783 C C . VAL A 1 93 ? -16.825 -7.409 32.470 1.00 92.44 93 VAL A C 1
ATOM 785 O O . VAL A 1 93 ? -16.132 -8.421 32.355 1.00 92.44 93 VAL A O 1
ATOM 788 N N . PRO A 1 94 ? -17.811 -7.315 33.379 1.00 91.94 94 PRO A N 1
ATOM 789 C CA . PRO A 1 94 ? -18.202 -8.448 34.206 1.00 91.94 94 PRO A CA 1
ATOM 790 C C . PRO A 1 94 ? -18.727 -9.618 33.361 1.00 91.94 94 PRO A C 1
ATOM 792 O O . PRO A 1 94 ? -19.293 -9.442 32.280 1.00 91.94 94 PRO A O 1
ATOM 795 N N . GLU A 1 95 ? -18.564 -10.824 33.894 1.00 91.44 95 GLU A N 1
ATOM 796 C CA . GLU A 1 95 ? -19.105 -12.052 33.312 1.00 91.44 95 GLU A CA 1
ATOM 797 C C . GLU A 1 95 ? -20.463 -12.399 33.931 1.00 91.44 95 GLU A C 1
ATOM 799 O O . GLU A 1 95 ? -20.721 -12.105 35.105 1.00 91.44 95 GLU A O 1
ATOM 804 N N . GLN A 1 96 ? -21.327 -13.040 33.139 1.00 90.00 96 GLN A N 1
ATOM 805 C CA . GLN A 1 96 ? -22.588 -13.589 33.633 1.00 90.00 96 GLN A CA 1
ATOM 806 C C . GLN A 1 96 ? -22.290 -14.693 34.654 1.00 90.00 96 GLN A C 1
ATOM 808 O O . GLN A 1 96 ? -21.412 -15.529 34.443 1.00 90.00 96 GLN A O 1
ATOM 813 N N . LYS A 1 97 ? -23.012 -14.695 35.777 1.00 87.75 97 LYS A N 1
ATOM 814 C CA . LYS A 1 97 ? -22.862 -15.703 36.834 1.00 87.75 97 LYS A CA 1
ATOM 815 C C . LYS A 1 97 ? -24.197 -16.391 37.079 1.00 87.75 97 LYS A C 1
ATOM 817 O O . LYS A 1 97 ? -25.168 -15.726 37.419 1.00 87.75 97 LYS A O 1
ATOM 822 N N . GLY A 1 98 ? -24.202 -17.720 37.006 1.00 83.50 98 GLY A N 1
ATOM 823 C CA . GLY A 1 98 ? -25.409 -18.532 37.172 1.00 83.50 98 GLY A CA 1
ATOM 824 C C . GLY A 1 98 ? -26.170 -18.746 35.861 1.00 83.50 98 GLY A C 1
ATOM 825 O O . GLY A 1 98 ? -25.688 -18.387 34.792 1.00 83.50 98 GLY A O 1
ATOM 826 N N . TYR A 1 99 ? -27.337 -19.386 35.958 1.00 80.62 99 TYR A N 1
ATOM 827 C CA . TYR A 1 99 ? -28.167 -19.730 34.796 1.00 80.62 99 TYR A CA 1
ATOM 828 C C . TYR A 1 99 ? -29.089 -18.588 34.344 1.00 80.62 99 TYR A C 1
ATOM 830 O O . TYR A 1 99 ? -29.488 -18.561 33.185 1.00 80.62 99 TYR A O 1
ATOM 838 N N . GLU A 1 100 ? -29.444 -17.667 35.244 1.00 86.31 100 GLU A N 1
ATOM 839 C CA . GLU A 1 100 ? -30.276 -16.508 34.913 1.00 86.31 100 GLU A CA 1
ATOM 840 C C . GLU A 1 100 ? -29.410 -15.352 34.408 1.00 86.31 100 GLU A C 1
ATOM 842 O O . GLU A 1 100 ? -28.432 -14.963 35.049 1.00 86.31 100 GLU A O 1
ATOM 847 N N . GLU A 1 101 ? -29.787 -14.793 33.262 1.00 87.12 101 GLU A N 1
ATOM 848 C CA . GLU A 1 101 ? -29.080 -13.672 32.655 1.00 87.12 101 GLU A CA 1
ATOM 849 C C . GLU A 1 101 ? -29.323 -12.384 33.451 1.00 87.12 101 GLU A C 1
ATOM 851 O O . GLU A 1 101 ? -30.465 -11.982 33.680 1.00 87.12 101 GLU A O 1
ATOM 856 N N . ASN A 1 102 ? -28.246 -11.715 33.871 1.00 89.81 102 ASN A N 1
ATOM 857 C CA . ASN A 1 102 ? -28.329 -10.412 34.517 1.00 89.81 102 ASN A CA 1
ATOM 858 C C . ASN A 1 102 ? -28.331 -9.302 33.450 1.00 89.81 102 ASN A C 1
ATOM 860 O O . ASN A 1 102 ? -27.287 -9.085 32.823 1.00 89.81 102 ASN A O 1
ATOM 864 N N . PRO A 1 103 ? -29.430 -8.534 33.293 1.00 89.94 103 PRO A N 1
ATOM 865 C CA . PRO A 1 103 ? -29.531 -7.507 32.256 1.00 89.94 103 PRO A CA 1
ATOM 866 C C . PRO A 1 103 ? -28.450 -6.425 32.350 1.00 89.94 103 PRO A C 1
ATOM 868 O O . PRO A 1 103 ? -27.995 -5.914 31.334 1.00 89.94 103 PRO A O 1
ATOM 871 N N . LEU A 1 104 ? -27.988 -6.088 33.559 1.00 91.31 104 LEU A N 1
ATOM 872 C CA . LEU A 1 104 ? -26.942 -5.078 33.748 1.00 91.31 104 LEU A CA 1
ATOM 873 C C . LEU A 1 104 ? -25.586 -5.556 33.214 1.00 91.31 104 LEU A C 1
ATOM 875 O O . LEU A 1 104 ? -24.825 -4.780 32.641 1.00 91.31 104 LEU A O 1
ATOM 879 N N . VAL A 1 105 ? -25.285 -6.843 33.396 1.00 92.38 105 VAL A N 1
ATOM 880 C CA . VAL A 1 105 ? -24.064 -7.454 32.860 1.00 92.38 105 VAL A CA 1
ATOM 881 C C . VAL A 1 105 ? -24.150 -7.531 31.335 1.00 92.38 105 VAL A C 1
ATOM 883 O O . VAL A 1 105 ? -23.169 -7.213 30.663 1.00 92.38 105 VAL A O 1
ATOM 886 N N . THR A 1 106 ? -25.327 -7.854 30.790 1.00 92.94 106 THR A N 1
ATOM 887 C CA . THR A 1 106 ? -25.591 -7.831 29.344 1.00 92.94 106 THR A CA 1
ATOM 888 C C . THR A 1 106 ? -25.359 -6.438 28.761 1.00 92.94 106 THR A C 1
ATOM 890 O O . THR A 1 106 ? -24.672 -6.311 27.751 1.00 92.94 106 THR A O 1
ATOM 893 N N . GLU A 1 107 ? -25.819 -5.374 29.426 1.00 93.00 107 GLU A N 1
ATOM 894 C CA . GLU A 1 107 ? -25.557 -3.996 28.987 1.00 93.00 107 GLU A CA 1
ATOM 895 C C . GLU A 1 107 ? -24.059 -3.660 28.936 1.00 93.00 107 GLU A C 1
ATOM 897 O O . GLU A 1 107 ? -23.588 -3.080 27.956 1.00 93.00 107 GLU A O 1
ATOM 902 N N . ALA A 1 108 ? -23.269 -4.071 29.933 1.00 93.06 108 ALA A N 1
ATOM 903 C CA . ALA A 1 108 ? -21.818 -3.872 29.897 1.00 93.06 108 ALA A CA 1
ATOM 904 C C . ALA A 1 108 ? -21.146 -4.663 28.759 1.00 93.06 108 ALA A C 1
ATOM 906 O O . ALA A 1 108 ? -20.256 -4.152 28.079 1.00 93.06 108 ALA A O 1
ATOM 907 N N . GLN A 1 109 ? -21.582 -5.899 28.515 1.00 93.56 109 GLN A N 1
ATOM 908 C CA . GLN A 1 109 ? -21.078 -6.720 27.411 1.00 93.56 109 GLN A CA 1
ATOM 909 C C . GLN A 1 109 ? -21.457 -6.143 26.041 1.00 93.56 109 GLN A C 1
ATOM 911 O O . GLN A 1 109 ? -20.630 -6.159 25.127 1.00 93.56 109 GLN A O 1
ATOM 916 N N . ASN A 1 110 ? -22.650 -5.554 25.917 1.00 93.31 110 ASN A N 1
ATOM 917 C CA . ASN A 1 110 ? -23.066 -4.819 24.726 1.00 93.31 110 ASN A CA 1
ATOM 918 C C . ASN A 1 110 ? -22.129 -3.638 24.457 1.00 93.31 110 ASN A C 1
ATOM 920 O O . ASN A 1 110 ? -21.661 -3.501 23.333 1.00 93.31 110 ASN A O 1
ATOM 924 N N . VAL A 1 111 ? -21.759 -2.855 25.481 1.00 93.12 111 VAL A N 1
ATOM 925 C CA . VAL A 1 111 ? -20.747 -1.789 25.330 1.00 93.12 111 VAL A CA 1
ATOM 926 C C . VAL A 1 111 ? -19.437 -2.364 24.789 1.00 93.12 111 VAL A C 1
ATOM 928 O O . VAL A 1 111 ? -18.897 -1.852 23.816 1.00 93.12 111 VAL A O 1
ATOM 931 N N . LYS A 1 112 ? -18.923 -3.462 25.354 1.00 93.06 112 LYS A N 1
ATOM 932 C CA . LYS A 1 112 ? -17.693 -4.086 24.837 1.00 93.06 112 LYS A CA 1
ATOM 933 C C . LYS A 1 112 ? -17.809 -4.485 23.366 1.00 93.06 112 LYS A C 1
ATOM 935 O O . LYS A 1 112 ? -16.871 -4.255 22.608 1.00 93.06 112 LYS A O 1
ATOM 940 N N . ARG A 1 113 ? -18.947 -5.047 22.956 1.00 90.88 113 ARG A N 1
ATOM 941 C CA . ARG A 1 113 ? -19.198 -5.419 21.559 1.00 90.88 113 ARG A CA 1
ATOM 942 C C . ARG A 1 113 ? -19.257 -4.193 20.647 1.00 90.88 113 ARG A C 1
ATOM 944 O O . ARG A 1 113 ? -18.609 -4.188 19.605 1.00 90.88 113 ARG A O 1
ATOM 951 N N . ASP A 1 114 ? -19.976 -3.153 21.060 1.00 91.44 114 ASP A N 1
ATOM 952 C CA . ASP A 1 114 ? -20.142 -1.911 20.298 1.00 91.44 114 ASP A CA 1
ATOM 953 C C . ASP A 1 114 ? -18.806 -1.171 20.110 1.00 91.44 114 ASP A C 1
ATOM 955 O O . ASP A 1 114 ? -18.614 -0.449 19.131 1.00 91.44 114 ASP A O 1
ATOM 959 N N . PHE A 1 115 ? -17.865 -1.340 21.045 1.00 91.62 115 PHE A N 1
ATOM 960 C CA . PHE A 1 115 ? -16.555 -0.687 21.056 1.00 91.62 115 PHE A CA 1
ATOM 961 C C . PHE A 1 115 ? -15.387 -1.617 20.715 1.00 91.62 115 PHE A C 1
ATOM 963 O O . PHE A 1 115 ? -14.248 -1.298 21.025 1.00 91.62 115 PHE A O 1
ATOM 970 N N . ASN A 1 116 ? -15.635 -2.732 20.026 1.00 89.44 116 ASN A N 1
ATOM 971 C CA . ASN A 1 116 ? -14.565 -3.649 19.631 1.00 89.44 116 ASN A CA 1
ATOM 972 C C . ASN A 1 116 ? -13.737 -3.141 18.433 1.00 89.44 116 ASN A C 1
ATOM 974 O O . ASN A 1 116 ? -12.540 -3.410 18.333 1.00 89.44 116 ASN A O 1
ATOM 978 N N . THR A 1 117 ? -14.367 -2.402 17.517 1.00 91.38 117 THR A N 1
ATOM 979 C CA . THR A 1 117 ? -13.737 -1.913 16.284 1.00 91.38 117 THR A CA 1
ATOM 980 C C . THR A 1 117 ? -14.005 -0.428 16.045 1.00 91.38 117 THR A C 1
ATOM 982 O O . THR A 1 117 ? -14.918 0.181 16.613 1.00 91.38 117 THR A O 1
ATOM 985 N N . ILE A 1 118 ? -13.171 0.168 15.196 1.00 90.25 118 ILE A N 1
ATOM 986 C CA . ILE A 1 118 ? -13.373 1.477 14.588 1.00 90.25 118 ILE A CA 1
ATOM 987 C C . ILE A 1 118 ? -13.683 1.275 13.102 1.00 90.25 118 ILE A C 1
ATOM 989 O O . ILE A 1 118 ? -12.892 0.630 12.402 1.00 90.25 118 ILE A O 1
ATOM 993 N N . PRO A 1 119 ? -14.790 1.851 12.601 1.00 87.75 119 PRO A N 1
ATOM 994 C CA . PRO A 1 119 ? -15.089 1.847 11.178 1.00 87.75 119 PRO A CA 1
ATOM 995 C C . PRO A 1 119 ? -14.174 2.818 10.421 1.00 87.75 119 PRO A C 1
ATOM 997 O O . PRO A 1 119 ? -13.717 3.823 10.968 1.00 87.75 119 PRO A O 1
ATOM 1000 N N . ASN A 1 120 ? -13.973 2.564 9.128 1.00 86.62 120 ASN A N 1
ATOM 1001 C CA . ASN A 1 120 ? -13.223 3.431 8.210 1.00 86.62 120 ASN A CA 1
ATOM 1002 C C . ASN A 1 120 ? -11.752 3.684 8.608 1.00 86.62 120 ASN A C 1
ATOM 1004 O O . ASN A 1 120 ? -11.170 4.702 8.226 1.00 86.62 120 ASN A O 1
ATOM 1008 N N . GLY A 1 121 ? -11.134 2.771 9.359 1.00 90.88 121 GLY A N 1
ATOM 1009 C CA . GLY A 1 121 ? -9.691 2.789 9.585 1.00 90.88 121 GLY A CA 1
ATOM 1010 C C . GLY A 1 121 ? -8.941 2.435 8.300 1.00 90.88 121 GLY A C 1
ATOM 1011 O O . GLY A 1 121 ? -9.437 1.655 7.493 1.00 90.88 121 GLY A O 1
ATOM 1012 N N . HIS A 1 122 ? -7.750 3.000 8.089 1.00 93.00 122 HIS A N 1
ATOM 1013 C CA . HIS A 1 122 ? -6.949 2.682 6.903 1.00 93.00 122 HIS A CA 1
ATOM 1014 C C . HIS A 1 122 ? -6.562 1.196 6.889 1.00 93.00 122 HIS A C 1
ATOM 1016 O O . HIS A 1 122 ? -6.174 0.646 7.917 1.00 93.00 122 HIS A O 1
ATOM 1022 N N . ILE A 1 123 ? -6.627 0.550 5.734 1.00 93.62 123 ILE A N 1
ATOM 1023 C CA . ILE A 1 123 ? -6.072 -0.786 5.513 1.00 93.62 123 ILE A CA 1
ATOM 1024 C C . ILE A 1 123 ? -4.787 -0.605 4.718 1.00 93.62 123 ILE A C 1
ATOM 1026 O O . ILE A 1 123 ? -4.787 0.103 3.708 1.00 93.62 123 ILE A O 1
ATOM 1030 N N . SER A 1 124 ? -3.703 -1.208 5.203 1.00 94.38 124 SER A N 1
ATOM 1031 C CA . SER A 1 124 ? -2.369 -1.082 4.619 1.00 94.38 124 SER A CA 1
ATOM 1032 C C . SER A 1 124 ? -1.741 -2.445 4.381 1.00 94.38 124 SER A C 1
ATOM 1034 O O . SER A 1 124 ? -2.069 -3.410 5.069 1.00 94.38 124 SER A O 1
ATOM 1036 N N . ILE A 1 125 ? -0.819 -2.490 3.428 1.00 94.94 125 ILE A N 1
ATOM 1037 C CA . ILE A 1 125 ? 0.015 -3.647 3.108 1.00 94.94 125 ILE A CA 1
ATOM 1038 C C . ILE A 1 125 ? 1.475 -3.279 3.344 1.00 94.94 125 ILE A C 1
ATOM 1040 O O . ILE A 1 125 ? 1.881 -2.154 3.061 1.00 94.94 125 ILE A O 1
ATOM 1044 N N . SER A 1 126 ? 2.260 -4.219 3.858 1.00 94.19 126 SER A N 1
ATOM 1045 C CA . SER A 1 126 ? 3.678 -3.986 4.124 1.00 94.19 126 SER A CA 1
ATOM 1046 C C . SER A 1 126 ? 4.510 -4.485 2.952 1.00 94.19 126 SER A C 1
ATOM 1048 O O . SER A 1 126 ? 4.590 -5.695 2.745 1.00 94.19 126 SER A O 1
ATOM 1050 N N . LEU A 1 127 ? 5.150 -3.592 2.192 1.00 95.00 127 LEU A N 1
ATOM 1051 C CA . LEU A 1 127 ? 6.012 -4.019 1.073 1.00 95.00 127 LEU A CA 1
ATOM 1052 C C . LEU A 1 127 ? 7.331 -4.627 1.555 1.00 95.00 127 LEU A C 1
ATOM 1054 O O . LEU A 1 127 ? 8.036 -5.256 0.782 1.00 95.00 127 LEU A O 1
ATOM 1058 N N . LYS A 1 128 ? 7.665 -4.453 2.838 1.00 89.56 128 LYS A N 1
ATOM 1059 C CA . LYS A 1 128 ? 8.823 -5.097 3.466 1.00 89.56 128 LYS A CA 1
ATOM 1060 C C . LYS A 1 128 ? 8.588 -6.584 3.751 1.00 89.56 128 LYS A C 1
ATOM 1062 O O . LYS A 1 128 ? 9.548 -7.328 3.862 1.00 89.56 128 LYS A O 1
ATOM 1067 N N . LYS A 1 129 ? 7.327 -6.990 3.936 1.00 89.25 129 LYS A N 1
ATOM 1068 C CA . LYS A 1 129 ? 6.946 -8.374 4.270 1.00 89.25 129 LYS A CA 1
ATOM 1069 C C . LYS A 1 129 ? 6.444 -9.173 3.070 1.00 89.25 129 LYS A C 1
ATOM 1071 O O . LYS A 1 129 ? 6.198 -10.360 3.219 1.00 89.25 129 LYS A O 1
ATOM 1076 N N . ASN A 1 130 ? 6.188 -8.504 1.948 1.00 91.81 130 ASN A N 1
ATOM 1077 C CA . ASN A 1 130 ? 5.611 -9.106 0.754 1.00 91.81 130 ASN A CA 1
ATOM 1078 C C . ASN A 1 130 ? 6.500 -8.741 -0.434 1.00 91.81 130 ASN A C 1
ATOM 1080 O O . ASN A 1 130 ? 6.501 -7.588 -0.888 1.00 91.81 130 ASN A O 1
ATOM 1084 N N . ASP A 1 131 ? 7.234 -9.727 -0.927 1.00 93.00 131 ASP A N 1
ATOM 1085 C CA . ASP A 1 131 ? 8.143 -9.584 -2.057 1.00 93.00 131 ASP A CA 1
ATOM 1086 C C . ASP A 1 131 ? 7.351 -9.512 -3.353 1.00 93.00 131 ASP A C 1
ATOM 1088 O O . ASP A 1 131 ? 7.661 -8.711 -4.235 1.00 93.00 131 ASP A O 1
ATOM 1092 N N . VAL A 1 132 ? 6.286 -10.311 -3.456 1.00 96.75 132 VAL A N 1
ATOM 1093 C CA . VAL A 1 132 ? 5.458 -10.388 -4.656 1.00 96.75 132 VAL A CA 1
ATOM 1094 C C . VAL A 1 132 ? 3.987 -10.190 -4.310 1.00 96.75 132 VAL A C 1
ATOM 1096 O O . VAL A 1 132 ? 3.348 -11.006 -3.648 1.00 96.75 132 VAL A O 1
ATOM 1099 N N . ILE A 1 133 ? 3.407 -9.113 -4.830 1.00 98.00 133 ILE A N 1
ATOM 1100 C CA . ILE A 1 133 ? 2.017 -8.725 -4.601 1.00 98.00 133 ILE A CA 1
ATOM 1101 C C . ILE A 1 133 ? 1.249 -8.832 -5.918 1.00 98.00 133 ILE A C 1
ATOM 1103 O O . ILE A 1 133 ? 1.450 -8.060 -6.857 1.00 98.00 133 ILE A O 1
ATOM 1107 N N . GLY A 1 134 ? 0.334 -9.790 -5.998 1.00 98.06 134 GLY A N 1
ATOM 1108 C CA . GLY A 1 134 ? -0.571 -9.937 -7.131 1.00 98.06 134 GLY A CA 1
ATOM 1109 C C . GLY A 1 134 ? -1.775 -9.007 -7.006 1.00 98.06 134 GLY A C 1
ATOM 1110 O O . GLY A 1 134 ? -2.478 -9.040 -6.001 1.00 98.06 134 GLY A O 1
ATOM 1111 N N . VAL A 1 135 ? -2.061 -8.210 -8.033 1.00 98.44 135 VAL A N 1
ATOM 1112 C CA . VAL A 1 135 ? -3.225 -7.314 -8.084 1.00 98.44 135 VAL A CA 1
ATOM 1113 C C . VAL A 1 135 ? -4.137 -7.730 -9.233 1.00 98.44 135 VAL A C 1
ATOM 1115 O O . VAL A 1 135 ? -3.796 -7.593 -10.412 1.00 98.44 135 VAL A O 1
ATOM 1118 N N . VAL A 1 136 ? -5.318 -8.227 -8.879 1.00 98.25 136 VAL A N 1
ATOM 1119 C CA . VAL A 1 136 ? -6.342 -8.724 -9.798 1.00 98.25 136 VAL A CA 1
ATOM 1120 C C . VAL A 1 136 ? -7.480 -7.721 -9.880 1.00 98.25 136 VAL A C 1
ATOM 1122 O O . VAL A 1 136 ? -7.955 -7.234 -8.863 1.00 98.25 136 VAL A O 1
ATOM 1125 N N . GLY A 1 137 ? -7.952 -7.418 -11.081 1.00 97.38 137 GLY A N 1
ATOM 1126 C CA . GLY A 1 137 ? -9.107 -6.544 -11.282 1.00 97.38 137 GLY A CA 1
ATOM 1127 C C . GLY A 1 137 ? -9.213 -6.106 -12.730 1.00 97.38 137 GLY A C 1
ATOM 1128 O O . GLY A 1 137 ? -8.372 -6.477 -13.548 1.00 97.38 137 GLY A O 1
ATOM 1129 N N . ASN A 1 138 ? -10.212 -5.297 -13.077 1.00 96.81 138 ASN A N 1
ATOM 1130 C CA . ASN A 1 138 ? -10.255 -4.686 -14.406 1.00 96.81 138 ASN A CA 1
ATOM 1131 C C . ASN A 1 138 ? -9.120 -3.648 -14.572 1.00 96.81 138 ASN A C 1
ATOM 1133 O O . ASN A 1 138 ? -8.435 -3.268 -13.620 1.00 96.81 138 ASN A O 1
ATOM 1137 N N . LYS A 1 139 ? -8.904 -3.175 -15.801 1.00 95.31 139 LYS A N 1
ATOM 1138 C CA . LYS A 1 139 ? -7.830 -2.219 -16.101 1.00 95.31 139 LYS A CA 1
ATOM 1139 C C . LYS A 1 139 ? -7.927 -0.915 -15.295 1.00 95.31 139 LYS A C 1
ATOM 1141 O O . LYS A 1 139 ? -6.905 -0.417 -14.832 1.00 95.31 139 LYS A O 1
ATOM 1146 N N . GLU A 1 140 ? -9.124 -0.356 -15.148 1.00 95.44 140 GLU A N 1
ATOM 1147 C CA . GLU A 1 140 ? -9.333 0.917 -14.451 1.00 95.44 140 GLU A CA 1
ATOM 1148 C C . GLU A 1 140 ? -9.007 0.805 -12.957 1.00 95.44 140 GLU A C 1
ATOM 1150 O O . GLU A 1 140 ? -8.316 1.665 -12.406 1.00 95.44 140 GLU A O 1
ATOM 1155 N N . ASP A 1 141 ? -9.429 -0.289 -12.326 1.00 97.12 141 ASP A N 1
ATOM 1156 C CA . ASP A 1 141 ? -9.186 -0.568 -10.914 1.00 97.12 141 ASP A CA 1
ATOM 1157 C C . ASP A 1 141 ? -7.693 -0.764 -10.631 1.00 97.12 141 ASP A C 1
ATOM 1159 O O . ASP A 1 141 ? -7.168 -0.194 -9.673 1.00 97.12 141 ASP A O 1
ATOM 1163 N N . ARG A 1 142 ? -6.970 -1.476 -11.507 1.00 97.44 142 ARG A N 1
ATOM 1164 C CA . ARG A 1 142 ? -5.511 -1.650 -11.381 1.00 97.44 142 ARG A CA 1
ATOM 1165 C C . ARG A 1 142 ? -4.754 -0.331 -11.541 1.00 97.44 142 ARG A C 1
ATOM 1167 O O . ARG A 1 142 ? -3.866 -0.039 -10.745 1.00 97.44 142 ARG A O 1
ATOM 1174 N N . LEU A 1 143 ? -5.128 0.499 -12.518 1.00 96.56 143 LEU A N 1
ATOM 1175 C CA . LEU A 1 143 ? -4.524 1.827 -12.697 1.00 96.56 143 LEU A CA 1
ATOM 1176 C C . LEU A 1 143 ? -4.813 2.752 -11.506 1.00 96.56 143 LEU A C 1
ATOM 1178 O O . LEU A 1 143 ? -3.934 3.496 -11.078 1.00 96.56 143 LEU A O 1
ATOM 1182 N N . ASN A 1 144 ? -6.022 2.696 -10.943 1.00 97.25 144 ASN A N 1
ATOM 1183 C CA . ASN A 1 144 ? -6.354 3.404 -9.707 1.00 97.25 144 ASN A CA 1
ATOM 1184 C C . ASN A 1 144 ? -5.482 2.940 -8.533 1.00 97.25 144 ASN A C 1
ATOM 1186 O O . ASN A 1 144 ? -4.936 3.774 -7.815 1.00 97.25 144 ASN A O 1
ATOM 1190 N N . PHE A 1 145 ? -5.299 1.630 -8.379 1.00 98.00 145 PHE A N 1
ATOM 1191 C CA . PHE A 1 145 ? -4.443 1.062 -7.343 1.00 98.00 145 PHE A CA 1
ATOM 1192 C C . PHE A 1 145 ? -2.984 1.526 -7.468 1.00 98.00 145 PHE A C 1
ATOM 1194 O O . PHE A 1 145 ? -2.397 1.957 -6.477 1.00 98.00 145 PHE A O 1
ATOM 1201 N N . ILE A 1 146 ? -2.424 1.544 -8.684 1.00 97.81 146 ILE A N 1
ATOM 1202 C CA . ILE A 1 146 ? -1.073 2.075 -8.946 1.00 97.81 146 ILE A CA 1
ATOM 1203 C C . ILE A 1 146 ? -0.956 3.535 -8.495 1.00 97.81 146 ILE A C 1
ATOM 1205 O O . ILE A 1 146 ? 0.016 3.894 -7.828 1.00 97.81 146 ILE A O 1
ATOM 1209 N N . ARG A 1 147 ? -1.951 4.380 -8.803 1.00 97.38 147 ARG A N 1
ATOM 1210 C CA . ARG A 1 147 ? -1.959 5.790 -8.372 1.00 97.38 147 ARG A CA 1
ATOM 1211 C C . ARG A 1 147 ? -1.970 5.921 -6.850 1.00 97.38 147 ARG A C 1
ATOM 1213 O O . ARG A 1 147 ? -1.246 6.752 -6.309 1.00 97.38 147 ARG A O 1
ATOM 1220 N N . ILE A 1 148 ? -2.748 5.088 -6.161 1.00 97.44 148 ILE A N 1
ATOM 1221 C CA . ILE A 1 148 ? -2.837 5.069 -4.693 1.00 97.44 148 ILE A CA 1
ATOM 1222 C C . ILE A 1 148 ? -1.501 4.680 -4.073 1.00 97.44 148 ILE A C 1
ATOM 1224 O O . ILE A 1 148 ? -0.960 5.457 -3.289 1.00 97.44 148 ILE A O 1
ATOM 1228 N N . VAL A 1 149 ? -0.950 3.527 -4.461 1.00 97.94 149 VAL A N 1
ATOM 1229 C CA . VAL A 1 149 ? 0.331 3.029 -3.939 1.00 97.94 149 VAL A CA 1
ATOM 1230 C C . VAL A 1 149 ? 1.433 4.058 -4.165 1.00 97.94 149 VAL A C 1
ATOM 1232 O O . VAL A 1 149 ? 2.138 4.430 -3.231 1.00 97.94 149 VAL A O 1
ATOM 1235 N N . THR A 1 150 ? 1.532 4.585 -5.384 1.00 97.81 150 THR A N 1
ATOM 1236 C CA . THR A 1 150 ? 2.548 5.584 -5.726 1.00 97.81 150 THR A CA 1
ATOM 1237 C C . THR A 1 150 ? 2.387 6.870 -4.913 1.00 97.81 150 THR A C 1
ATOM 1239 O O . THR A 1 150 ? 3.365 7.374 -4.373 1.00 97.81 150 THR A O 1
ATOM 1242 N N . THR A 1 151 ? 1.159 7.379 -4.757 1.00 96.69 151 THR A N 1
ATOM 1243 C CA . THR A 1 151 ? 0.884 8.598 -3.974 1.00 96.69 151 THR A CA 1
ATOM 1244 C C . THR A 1 151 ? 1.268 8.418 -2.506 1.00 96.69 151 THR A C 1
ATOM 1246 O O . THR A 1 151 ? 1.829 9.326 -1.892 1.00 96.69 151 THR A O 1
ATOM 1249 N N . GLN A 1 152 ? 0.989 7.245 -1.931 1.00 96.62 152 GLN A N 1
ATOM 1250 C CA . GLN A 1 152 ? 1.385 6.921 -0.561 1.00 96.62 152 GLN A CA 1
ATOM 1251 C C . GLN A 1 152 ? 2.914 6.873 -0.424 1.00 96.62 152 GLN A C 1
ATOM 1253 O O . GLN A 1 152 ? 3.445 7.499 0.492 1.00 96.62 152 GLN A O 1
ATOM 1258 N N . ILE A 1 153 ? 3.622 6.236 -1.366 1.00 97.50 153 ILE A N 1
ATOM 1259 C CA . ILE A 1 153 ? 5.097 6.224 -1.397 1.00 97.50 153 ILE A CA 1
ATOM 1260 C C . ILE A 1 153 ? 5.648 7.654 -1.470 1.00 97.50 153 ILE A C 1
ATOM 1262 O O . ILE A 1 153 ? 6.495 8.038 -0.671 1.00 97.50 153 ILE A O 1
ATOM 1266 N N . MET A 1 154 ? 5.132 8.478 -2.384 1.00 95.81 154 MET A N 1
ATOM 1267 C CA . MET A 1 154 ? 5.600 9.856 -2.563 1.00 95.81 154 MET A CA 1
ATOM 1268 C C . MET A 1 154 ? 5.374 10.742 -1.339 1.00 95.81 154 MET A C 1
ATOM 1270 O O . MET A 1 154 ? 6.149 11.668 -1.100 1.00 95.81 154 MET A O 1
ATOM 1274 N N . THR A 1 155 ? 4.307 10.473 -0.586 1.00 95.69 155 THR A N 1
ATOM 1275 C CA . THR A 1 155 ? 3.966 11.224 0.626 1.00 95.69 155 THR A CA 1
ATOM 1276 C C . THR A 1 155 ? 4.893 10.854 1.778 1.00 95.69 155 THR A C 1
ATOM 1278 O O . THR A 1 155 ? 5.329 11.730 2.522 1.00 95.69 155 THR A O 1
ATOM 1281 N N . HIS A 1 156 ? 5.198 9.564 1.932 1.00 96.69 156 HIS A N 1
ATOM 1282 C CA . HIS A 1 156 ? 5.821 9.040 3.146 1.00 96.69 156 HIS A CA 1
ATOM 1283 C C . HIS A 1 156 ? 7.313 8.727 3.029 1.00 96.69 156 HIS A C 1
ATOM 1285 O O . HIS A 1 156 ? 7.967 8.684 4.068 1.00 96.69 156 HIS A O 1
ATOM 1291 N N . HIS A 1 157 ? 7.865 8.557 1.824 1.00 97.38 157 HIS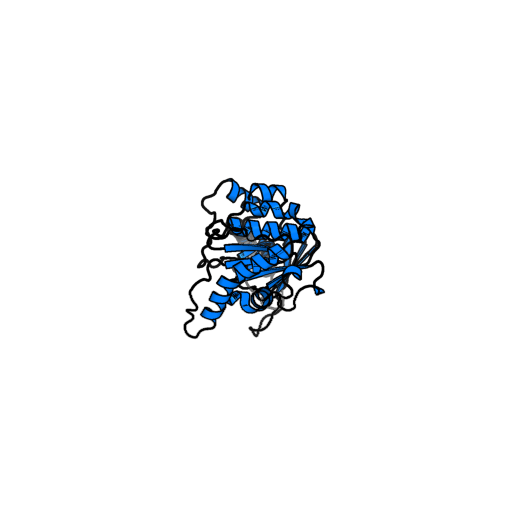 A N 1
ATOM 1292 C CA . HIS A 1 157 ? 9.239 8.076 1.628 1.00 97.38 157 HIS A CA 1
ATOM 1293 C C . HIS A 1 157 ? 10.064 8.993 0.737 1.00 97.38 157 HIS A C 1
ATOM 1295 O O . HIS A 1 157 ? 9.598 9.447 -0.315 1.00 97.38 157 HIS A O 1
ATOM 1301 N N . ALA A 1 158 ? 11.320 9.220 1.121 1.00 96.19 158 ALA A N 1
ATOM 1302 C CA . ALA A 1 158 ? 12.209 10.059 0.340 1.00 96.19 158 ALA A CA 1
ATOM 1303 C C . ALA A 1 158 ? 12.650 9.358 -0.970 1.00 96.19 158 ALA A C 1
ATOM 1305 O O . ALA A 1 158 ? 12.816 8.134 -1.007 1.00 96.19 158 ALA A O 1
ATOM 1306 N N . PRO A 1 159 ? 12.904 10.101 -2.066 1.00 95.94 159 PRO A N 1
ATOM 1307 C CA . PRO A 1 159 ? 13.280 9.507 -3.356 1.00 95.94 159 PRO A CA 1
ATOM 1308 C C . PRO A 1 159 ? 14.645 8.806 -3.383 1.00 95.94 159 PRO A C 1
ATOM 1310 O O . PRO A 1 159 ? 14.964 8.136 -4.362 1.00 95.94 159 PRO A O 1
ATOM 1313 N N . ASN A 1 160 ? 15.495 9.019 -2.379 1.00 95.19 160 ASN A N 1
ATOM 1314 C CA . ASN A 1 160 ? 16.756 8.297 -2.176 1.00 95.19 160 ASN A CA 1
ATOM 1315 C C . ASN A 1 160 ? 16.569 7.010 -1.354 1.00 95.19 160 ASN A C 1
ATOM 1317 O O . ASN A 1 160 ? 17.450 6.157 -1.374 1.00 95.19 160 ASN A O 1
ATOM 1321 N N . GLU A 1 161 ? 15.437 6.862 -0.665 1.00 96.25 161 GLU A N 1
ATOM 1322 C CA . GLU A 1 161 ? 15.102 5.696 0.156 1.00 96.25 161 GLU A CA 1
ATOM 1323 C C . GLU A 1 161 ? 14.256 4.676 -0.599 1.00 96.25 161 GLU A C 1
ATOM 1325 O O . GLU A 1 161 ? 14.425 3.473 -0.409 1.00 96.25 161 GLU A O 1
ATOM 1330 N N . VAL A 1 162 ? 13.365 5.149 -1.474 1.00 97.81 162 VAL A N 1
ATOM 1331 C CA . VAL A 1 162 ? 12.475 4.300 -2.268 1.00 97.81 162 VAL A CA 1
ATOM 1332 C C . VAL A 1 162 ? 12.510 4.730 -3.730 1.00 97.81 162 VAL A C 1
ATOM 1334 O O . VAL A 1 162 ? 12.357 5.910 -4.056 1.00 97.81 162 VAL A O 1
ATOM 1337 N N . LYS A 1 163 ? 12.694 3.758 -4.623 1.00 98.25 163 LYS A N 1
ATOM 1338 C CA . LYS A 1 163 ? 12.644 3.929 -6.077 1.00 98.25 163 LYS A CA 1
ATOM 1339 C C . LYS A 1 163 ? 11.477 3.151 -6.658 1.00 98.25 163 LYS A C 1
ATOM 1341 O O . LYS A 1 163 ? 11.153 2.073 -6.173 1.00 98.25 163 LYS A O 1
ATOM 1346 N N . ILE A 1 164 ? 10.869 3.683 -7.713 1.00 98.62 164 ILE A N 1
ATOM 1347 C CA . ILE A 1 164 ? 9.774 3.025 -8.430 1.00 98.62 164 ILE A CA 1
ATOM 1348 C C . ILE A 1 164 ? 10.241 2.707 -9.845 1.00 98.62 164 ILE A C 1
ATOM 1350 O O . ILE A 1 164 ? 10.669 3.609 -10.562 1.00 98.62 164 ILE A O 1
ATOM 1354 N N . ALA A 1 165 ? 10.129 1.441 -10.244 1.00 98.38 165 ALA A N 1
ATOM 1355 C CA . ALA A 1 165 ? 10.389 0.978 -11.599 1.00 98.38 165 ALA A CA 1
ATOM 1356 C C . ALA A 1 165 ? 9.097 0.444 -12.229 1.00 98.38 165 ALA A C 1
ATOM 1358 O O . ALA A 1 165 ? 8.469 -0.456 -11.678 1.00 98.38 165 ALA A O 1
ATOM 1359 N N . ALA A 1 166 ? 8.681 0.982 -13.376 1.00 98.31 166 ALA A N 1
ATOM 1360 C CA . ALA A 1 166 ? 7.429 0.595 -14.025 1.00 98.31 166 ALA A CA 1
ATOM 1361 C C . ALA A 1 166 ? 7.642 0.037 -15.435 1.00 98.31 166 ALA A C 1
ATOM 1363 O O . ALA A 1 166 ? 8.357 0.614 -16.257 1.00 98.31 166 ALA A O 1
ATOM 1364 N N . PHE A 1 167 ? 6.953 -1.066 -15.712 1.00 98.12 167 PHE A N 1
ATOM 1365 C CA . PHE A 1 167 ? 6.971 -1.791 -16.975 1.00 98.12 167 PHE A CA 1
ATOM 1366 C C . PHE A 1 167 ? 5.535 -1.903 -17.475 1.00 98.12 167 PHE A C 1
ATOM 1368 O O . PHE A 1 167 ? 4.714 -2.624 -16.898 1.00 98.12 167 PHE A O 1
ATOM 1375 N N . TYR A 1 168 ? 5.205 -1.146 -18.518 1.00 97.50 168 TYR A N 1
ATOM 1376 C CA . TYR A 1 168 ? 3.845 -1.037 -19.038 1.00 97.50 168 TYR A CA 1
ATOM 1377 C C . TYR A 1 168 ? 3.844 -0.940 -20.562 1.00 97.50 168 TYR A C 1
ATOM 1379 O O . TYR A 1 168 ? 4.839 -0.597 -21.186 1.00 97.50 168 TYR A O 1
ATOM 1387 N N . HIS A 1 169 ? 2.707 -1.248 -21.182 1.00 96.81 169 HIS A N 1
ATOM 1388 C CA . HIS A 1 169 ? 2.573 -1.153 -22.636 1.00 96.81 169 HIS A CA 1
ATOM 1389 C C . HIS A 1 169 ? 2.430 0.301 -23.091 1.00 96.81 169 HIS A C 1
ATOM 1391 O O . HIS A 1 169 ? 1.641 1.048 -22.516 1.00 96.81 169 HIS A O 1
ATOM 1397 N N . GLU A 1 170 ? 3.053 0.666 -24.212 1.00 95.69 170 GLU A N 1
ATOM 1398 C CA . GLU A 1 170 ? 2.955 1.994 -24.841 1.00 95.69 170 GLU A CA 1
ATOM 1399 C C . GLU A 1 170 ? 1.501 2.453 -25.059 1.00 95.69 170 GLU A C 1
ATOM 1401 O O . GLU A 1 170 ? 1.163 3.621 -24.864 1.00 95.69 170 GLU A O 1
ATOM 1406 N N . LYS A 1 171 ? 0.582 1.522 -25.360 1.00 94.75 171 LYS A N 1
ATOM 1407 C CA . LYS A 1 171 ? -0.865 1.805 -25.475 1.00 94.75 171 LYS A CA 1
ATOM 1408 C C . LYS A 1 171 ? -1.478 2.408 -24.202 1.00 94.75 171 LYS A C 1
ATOM 1410 O O . LYS A 1 171 ? -2.557 2.996 -24.248 1.00 94.75 171 LYS A O 1
ATOM 1415 N N . GLU A 1 172 ? -0.829 2.226 -23.056 1.00 93.19 172 GLU A N 1
ATOM 1416 C CA . GLU A 1 172 ? -1.239 2.751 -21.756 1.00 93.19 172 GLU A CA 1
ATOM 1417 C C . GLU A 1 172 ? -0.499 4.027 -21.371 1.00 93.19 172 GLU A C 1
ATOM 1419 O O . GLU A 1 172 ? -0.892 4.641 -20.387 1.00 93.19 172 GLU A O 1
ATOM 1424 N N . LYS A 1 173 ? 0.495 4.475 -22.148 1.00 93.25 173 LYS A N 1
ATOM 1425 C CA . LYS A 1 173 ? 1.370 5.615 -21.839 1.00 93.25 173 LYS A CA 1
ATOM 1426 C C . LYS A 1 173 ? 0.639 6.813 -21.247 1.00 93.25 173 LYS A C 1
ATOM 1428 O O . LYS A 1 173 ? 1.044 7.319 -20.213 1.00 93.25 173 LYS A O 1
ATOM 1433 N N . LYS A 1 174 ? -0.495 7.217 -21.829 1.00 93.06 174 LYS A N 1
ATOM 1434 C CA . LYS A 1 174 ? -1.299 8.350 -21.328 1.00 93.06 174 LYS A CA 1
ATOM 1435 C C . LYS A 1 174 ? -1.717 8.218 -19.857 1.00 93.06 174 LYS A C 1
ATOM 1437 O O . LYS A 1 174 ? -1.863 9.226 -19.190 1.00 93.06 174 LYS A O 1
ATOM 1442 N N . GLN A 1 175 ? -1.930 7.000 -19.363 1.00 93.56 175 GLN A N 1
ATOM 1443 C CA . GLN A 1 175 ? -2.316 6.714 -17.976 1.00 93.56 175 GLN A CA 1
ATOM 1444 C C . GLN A 1 175 ? -1.116 6.646 -17.017 1.00 93.56 175 GLN A C 1
ATOM 1446 O O . GLN A 1 175 ? -1.309 6.720 -15.805 1.00 93.56 175 GLN A O 1
ATOM 1451 N N . TRP A 1 176 ? 0.100 6.514 -17.552 1.00 94.75 176 TRP A N 1
ATOM 1452 C CA . TRP A 1 176 ? 1.356 6.392 -16.806 1.00 94.75 176 TRP A CA 1
ATOM 1453 C C . TRP A 1 176 ? 2.230 7.652 -16.888 1.00 94.75 176 TRP A C 1
ATOM 1455 O O . TRP A 1 176 ? 3.112 7.824 -16.054 1.00 94.75 176 TRP A O 1
ATOM 1465 N N . ASP A 1 177 ? 1.988 8.541 -17.859 1.00 92.12 177 ASP A N 1
ATOM 1466 C CA . ASP A 1 177 ? 2.880 9.663 -18.193 1.00 92.12 177 ASP A CA 1
ATOM 1467 C C . ASP A 1 177 ? 3.125 10.602 -17.004 1.00 92.12 177 ASP A C 1
ATOM 1469 O O . ASP A 1 177 ? 4.240 11.076 -16.822 1.00 92.12 177 ASP A O 1
ATOM 1473 N N . TRP A 1 178 ? 2.139 10.784 -16.121 1.00 94.81 178 TRP A N 1
ATOM 1474 C CA . TRP A 1 178 ? 2.295 11.553 -14.881 1.00 94.81 178 TRP A CA 1
ATOM 1475 C C . TRP A 1 178 ? 3.478 11.071 -14.016 1.00 94.81 178 TRP A C 1
ATOM 1477 O O . TRP A 1 178 ? 4.150 11.887 -13.390 1.00 94.81 178 TRP A O 1
ATOM 1487 N N . MET A 1 179 ? 3.817 9.773 -14.039 1.00 95.50 179 MET A N 1
ATOM 1488 C CA . MET A 1 179 ? 4.925 9.220 -13.251 1.00 95.50 179 MET A CA 1
ATOM 1489 C C . MET A 1 179 ? 6.297 9.756 -13.677 1.00 95.50 179 MET A C 1
ATOM 1491 O O . MET A 1 179 ? 7.253 9.679 -12.911 1.00 95.50 179 MET A O 1
ATOM 1495 N N . ARG A 1 180 ? 6.433 10.313 -14.887 1.00 94.62 180 ARG A N 1
ATOM 1496 C CA . ARG A 1 180 ? 7.720 10.800 -15.419 1.00 94.62 180 ARG A CA 1
ATOM 1497 C C . ARG A 1 180 ? 8.298 11.994 -14.656 1.00 94.62 180 ARG A C 1
ATOM 1499 O O . ARG A 1 180 ? 9.490 12.288 -14.803 1.00 94.62 180 ARG A O 1
ATOM 1506 N N . TRP A 1 181 ? 7.445 12.703 -13.920 1.00 94.19 181 TRP A N 1
ATOM 1507 C CA . TRP A 1 181 ? 7.794 13.886 -13.134 1.00 94.19 181 TRP A CA 1
ATOM 1508 C C . TRP A 1 181 ? 8.300 13.519 -11.737 1.00 94.19 181 TRP A C 1
ATOM 1510 O O . TRP A 1 181 ? 9.060 14.279 -11.139 1.00 94.19 181 TRP A O 1
ATOM 1520 N N . LEU A 1 182 ? 7.989 12.303 -11.280 1.00 95.50 182 LEU A N 1
ATOM 1521 C CA . LEU A 1 182 ? 8.294 11.848 -9.934 1.00 95.50 182 LEU A CA 1
ATOM 1522 C C . LEU A 1 182 ? 9.800 11.713 -9.715 1.00 95.50 182 LEU A C 1
ATOM 1524 O O . LEU A 1 182 ? 10.467 11.036 -10.496 1.00 95.50 182 LEU A O 1
ATOM 1528 N N . PRO A 1 183 ? 10.362 12.237 -8.616 1.00 95.69 183 PRO A N 1
ATOM 1529 C CA . PRO A 1 183 ? 11.773 12.029 -8.300 1.00 95.69 183 PRO A CA 1
ATOM 1530 C C . PRO A 1 183 ? 12.105 10.552 -8.001 1.00 95.69 183 PRO A C 1
ATOM 1532 O O . PRO A 1 183 ? 13.250 10.134 -8.180 1.00 95.69 183 PRO A O 1
ATOM 1535 N N . HIS A 1 184 ? 11.119 9.750 -7.583 1.00 97.69 184 HIS A N 1
ATOM 1536 C CA . HIS A 1 184 ? 11.268 8.324 -7.256 1.00 97.69 184 HIS A CA 1
ATOM 1537 C C . HIS A 1 184 ? 11.525 7.430 -8.472 1.00 97.69 184 HIS A C 1
ATOM 1539 O O . HIS A 1 184 ? 12.038 6.327 -8.302 1.00 97.69 184 HIS A O 1
ATOM 1545 N N . VAL A 1 185 ? 11.199 7.884 -9.688 1.00 97.88 185 VAL A N 1
ATOM 1546 C CA . VAL A 1 185 ? 11.446 7.105 -10.915 1.00 97.88 185 VAL A CA 1
ATOM 1547 C C . VAL A 1 185 ? 12.796 7.416 -11.550 1.00 97.88 185 VAL A C 1
ATOM 1549 O O . VAL A 1 185 ? 13.075 6.914 -12.628 1.00 97.88 185 VAL A O 1
ATOM 1552 N N . TRP A 1 186 ? 13.627 8.259 -10.943 1.00 97.06 186 TRP A N 1
ATOM 1553 C CA . TRP A 1 186 ? 14.955 8.577 -11.470 1.00 97.06 186 TRP A CA 1
ATOM 1554 C C . TRP A 1 186 ? 16.042 7.804 -10.740 1.00 97.06 186 TRP A C 1
ATOM 1556 O O . TRP A 1 186 ? 15.943 7.563 -9.534 1.00 97.06 186 TRP A O 1
ATOM 1566 N N . ASP A 1 187 ? 17.124 7.501 -11.445 1.00 94.56 187 ASP A N 1
ATOM 1567 C CA . ASP A 1 187 ? 18.392 7.152 -10.816 1.00 94.56 187 ASP A CA 1
ATOM 1568 C C . ASP A 1 187 ? 18.951 8.323 -9.980 1.00 94.56 187 ASP A C 1
ATOM 1570 O O . ASP A 1 187 ? 18.453 9.452 -10.001 1.00 94.56 187 ASP A O 1
ATOM 1574 N N . GLU A 1 188 ? 19.996 8.054 -9.200 1.00 89.69 188 GLU A N 1
ATOM 1575 C CA . GLU A 1 188 ? 20.608 9.056 -8.317 1.00 89.69 188 GLU A CA 1
ATOM 1576 C C . GLU A 1 188 ? 21.166 10.258 -9.094 1.00 89.69 188 GLU A C 1
ATOM 1578 O O . GLU A 1 188 ? 21.009 11.403 -8.667 1.00 89.69 188 GLU A O 1
ATOM 1583 N N . GLN A 1 189 ? 21.744 10.010 -10.274 1.00 91.44 189 GLN A N 1
ATOM 1584 C CA . GLN A 1 189 ? 22.319 11.047 -11.133 1.00 91.44 189 GLN A CA 1
ATOM 1585 C C . GLN A 1 189 ? 21.271 11.772 -11.992 1.00 91.44 189 GLN A C 1
ATOM 1587 O O . GLN A 1 189 ? 21.617 12.715 -12.704 1.00 91.44 189 GLN A O 1
ATOM 1592 N N . ARG A 1 190 ? 19.994 11.361 -11.929 1.00 91.50 190 ARG A N 1
ATOM 1593 C CA . ARG A 1 190 ? 18.898 11.845 -12.788 1.00 91.50 190 ARG A CA 1
ATOM 1594 C C . ARG A 1 190 ? 19.219 11.759 -14.286 1.00 91.50 190 ARG A C 1
ATOM 1596 O O . ARG A 1 190 ? 18.798 12.604 -15.075 1.00 91.50 190 ARG A O 1
ATOM 1603 N N . SER A 1 191 ? 19.977 10.738 -14.666 1.00 92.75 191 SER A N 1
ATOM 1604 C CA . SER A 1 191 ? 20.358 10.430 -16.039 1.00 92.75 191 SER A CA 1
ATOM 1605 C C . SER A 1 191 ? 19.335 9.529 -16.737 1.00 92.75 191 SER A C 1
ATOM 1607 O O . SER A 1 191 ? 19.143 9.636 -17.949 1.00 92.75 191 SER A O 1
ATOM 1609 N N . MET A 1 192 ? 18.632 8.683 -15.979 1.00 93.88 192 MET A N 1
ATOM 1610 C CA . MET A 1 192 ? 17.719 7.673 -16.506 1.00 93.88 192 MET A CA 1
ATOM 1611 C C . MET A 1 192 ? 16.438 7.596 -15.677 1.00 93.88 192 MET A C 1
ATOM 1613 O O . MET A 1 192 ? 16.466 7.657 -14.448 1.00 93.88 192 MET A O 1
ATOM 1617 N N . ARG A 1 193 ? 15.303 7.417 -16.364 1.00 96.06 193 ARG A N 1
ATOM 1618 C CA . ARG A 1 193 ? 14.028 7.076 -15.725 1.00 96.06 193 ARG A CA 1
ATOM 1619 C C . ARG A 1 193 ? 13.825 5.567 -15.708 1.00 96.06 193 ARG A C 1
ATOM 1621 O O . ARG A 1 193 ? 14.018 4.904 -16.722 1.00 96.06 193 ARG A O 1
ATOM 1628 N N . PHE A 1 194 ? 13.322 5.054 -14.600 1.00 97.75 194 PHE A N 1
ATOM 1629 C CA . PHE A 1 194 ? 12.904 3.674 -14.410 1.00 97.75 194 PHE A CA 1
ATOM 1630 C C . PHE A 1 194 ? 11.480 3.443 -14.933 1.00 97.75 194 PHE A C 1
ATOM 1632 O O . PHE A 1 194 ? 10.614 2.919 -14.239 1.00 97.75 194 PHE A O 1
ATOM 1639 N N . LEU A 1 195 ? 11.220 3.867 -16.168 1.00 97.69 195 LEU A N 1
ATOM 1640 C CA . LEU A 1 195 ? 9.953 3.659 -16.865 1.00 97.69 195 LEU A CA 1
ATOM 1641 C C . LEU A 1 195 ? 10.252 2.998 -18.208 1.00 97.69 195 LEU A C 1
ATOM 1643 O O . LEU A 1 195 ? 11.118 3.473 -18.941 1.00 97.69 195 LEU A O 1
ATOM 1647 N N . SER A 1 196 ? 9.522 1.939 -18.543 1.00 97.12 196 SER A N 1
ATOM 1648 C CA . SER A 1 196 ? 9.608 1.282 -19.847 1.00 97.12 196 SER A CA 1
ATOM 1649 C C . SER A 1 196 ? 8.224 1.121 -20.470 1.00 97.12 196 SER A C 1
ATOM 1651 O O . SER A 1 196 ? 7.261 0.755 -19.795 1.00 97.12 196 SER A O 1
ATOM 1653 N N . GLU A 1 197 ? 8.142 1.429 -21.765 1.00 95.25 197 GLU A N 1
ATOM 1654 C CA . GLU A 1 197 ? 6.892 1.445 -22.542 1.00 95.25 197 GLU A CA 1
ATOM 1655 C C . GLU A 1 197 ? 6.819 0.288 -23.560 1.00 95.25 197 GLU A C 1
ATOM 1657 O O . GLU A 1 197 ? 5.763 -0.020 -24.116 1.00 95.25 197 GLU A O 1
ATOM 1662 N N . ASN A 1 198 ? 7.956 -0.348 -23.842 1.00 96.44 198 ASN A N 1
ATOM 1663 C CA . ASN A 1 198 ? 8.109 -1.409 -24.830 1.00 96.44 198 ASN A CA 1
ATOM 1664 C C . ASN A 1 198 ? 9.203 -2.396 -24.390 1.00 96.44 198 ASN A C 1
ATOM 1666 O O . ASN A 1 198 ? 9.967 -2.129 -23.460 1.00 96.44 198 ASN A O 1
ATOM 1670 N N . GLN A 1 199 ? 9.301 -3.524 -25.094 1.00 95.75 199 GLN A N 1
ATOM 1671 C CA . GLN A 1 199 ? 10.229 -4.605 -24.758 1.00 95.75 199 GLN A CA 1
ATOM 1672 C C . GLN A 1 199 ? 11.710 -4.185 -24.801 1.00 95.75 199 GLN A C 1
ATOM 1674 O O . GLN A 1 199 ? 12.487 -4.622 -23.959 1.00 95.75 199 GLN A O 1
ATOM 1679 N N . GLN A 1 200 ? 12.116 -3.325 -25.743 1.00 95.44 200 GLN A N 1
ATOM 1680 C CA . GLN A 1 200 ? 13.518 -2.903 -25.864 1.00 95.44 200 GLN A CA 1
ATOM 1681 C C . GLN A 1 200 ? 13.946 -2.019 -24.689 1.00 95.44 200 GLN A C 1
ATOM 1683 O O . GLN A 1 200 ? 15.039 -2.183 -24.149 1.00 95.44 200 GLN A O 1
ATOM 1688 N N . ASP A 1 201 ? 13.087 -1.083 -24.285 1.00 95.00 201 ASP A N 1
ATOM 1689 C CA . ASP A 1 201 ? 13.348 -0.216 -23.136 1.00 95.00 201 ASP A CA 1
ATOM 1690 C C . ASP A 1 201 ? 13.284 -1.000 -21.822 1.00 95.00 201 ASP A C 1
ATOM 1692 O O . ASP A 1 201 ? 14.086 -0.751 -20.922 1.00 95.00 201 ASP A O 1
ATOM 1696 N N . ALA A 1 202 ? 12.386 -1.985 -21.731 1.00 96.94 202 ALA A N 1
ATOM 1697 C CA . ALA A 1 202 ? 12.284 -2.881 -20.585 1.00 96.94 202 ALA A CA 1
ATOM 1698 C C . ALA A 1 202 ? 13.568 -3.693 -20.373 1.00 96.94 202 ALA A C 1
ATOM 1700 O O . ALA A 1 202 ? 14.072 -3.724 -19.256 1.00 96.94 202 ALA A O 1
ATOM 1701 N N . GLN A 1 203 ? 14.138 -4.274 -21.433 1.00 95.12 203 GLN A N 1
ATOM 1702 C CA . GLN A 1 203 ? 15.399 -5.024 -21.357 1.00 95.12 203 GLN A CA 1
ATOM 1703 C C . GLN A 1 203 ? 16.565 -4.147 -20.882 1.00 95.12 203 GLN A C 1
ATOM 1705 O O . GLN A 1 203 ? 17.299 -4.528 -19.974 1.00 95.12 203 GLN A O 1
ATOM 1710 N N . LYS A 1 204 ? 16.705 -2.932 -21.432 1.00 95.19 204 LYS A N 1
ATOM 1711 C CA . LYS A 1 204 ? 17.741 -1.979 -20.988 1.00 95.19 204 LYS A CA 1
ATOM 1712 C C . LYS A 1 204 ? 17.563 -1.590 -19.523 1.00 95.19 204 LYS A C 1
ATOM 1714 O O . LYS A 1 204 ? 18.532 -1.517 -18.774 1.00 95.19 204 LYS A O 1
ATOM 1719 N N . LEU A 1 205 ? 16.325 -1.308 -19.115 1.00 96.81 205 LEU A N 1
ATOM 1720 C CA . LEU A 1 205 ? 16.020 -0.955 -17.734 1.00 96.81 205 LEU A CA 1
ATOM 1721 C C . LEU A 1 205 ? 16.302 -2.127 -16.783 1.00 96.81 205 LEU A C 1
ATOM 1723 O O . LEU A 1 205 ? 16.872 -1.916 -15.713 1.00 96.81 205 LEU A O 1
ATOM 1727 N N . ALA A 1 206 ? 15.942 -3.348 -17.179 1.00 97.19 206 ALA A N 1
ATOM 1728 C CA . ALA A 1 206 ? 16.215 -4.553 -16.410 1.00 97.19 206 ALA A CA 1
ATOM 1729 C C . ALA A 1 206 ? 17.718 -4.771 -16.223 1.00 97.19 206 ALA A C 1
ATOM 1731 O O . ALA A 1 206 ? 18.149 -4.981 -15.096 1.00 97.19 206 ALA A O 1
ATOM 1732 N N . GLU A 1 207 ? 18.530 -4.606 -17.270 1.00 95.38 207 GLU A N 1
ATOM 1733 C CA . GLU A 1 207 ? 19.995 -4.699 -17.191 1.00 95.38 207 GLU A CA 1
ATOM 1734 C C . GLU A 1 207 ? 20.590 -3.694 -16.186 1.00 95.38 207 GLU A C 1
ATOM 1736 O O . GLU A 1 207 ? 21.413 -4.050 -15.332 1.00 95.38 207 GLU A O 1
ATOM 1741 N N . VAL A 1 208 ? 20.124 -2.440 -16.236 1.00 95.38 208 VAL A N 1
ATOM 1742 C CA . VAL A 1 208 ? 20.563 -1.375 -15.319 1.00 95.38 208 VAL A CA 1
ATOM 1743 C C . VAL A 1 208 ? 20.192 -1.693 -13.869 1.00 95.38 208 VAL A C 1
ATOM 1745 O O . VAL A 1 208 ? 21.016 -1.497 -12.975 1.00 95.38 208 VAL A O 1
ATOM 1748 N N . LEU A 1 209 ? 18.981 -2.199 -13.619 1.00 96.88 209 LEU A N 1
ATOM 1749 C CA . LEU A 1 209 ? 18.508 -2.539 -12.272 1.00 96.88 209 LEU A CA 1
ATOM 1750 C C . LEU A 1 209 ? 19.076 -3.869 -11.757 1.00 96.88 209 LEU A C 1
ATOM 1752 O O . LEU A 1 209 ? 19.278 -4.024 -10.553 1.00 96.88 209 LEU A O 1
ATOM 1756 N N . PHE A 1 210 ? 19.394 -4.808 -12.648 1.00 96.75 210 PHE A N 1
ATOM 1757 C CA . PHE A 1 210 ? 19.942 -6.113 -12.294 1.00 96.75 210 PHE A CA 1
ATOM 1758 C C . PHE A 1 210 ? 21.291 -5.981 -11.592 1.00 96.75 210 PHE A C 1
ATOM 1760 O O . PHE A 1 210 ? 21.539 -6.669 -10.607 1.00 96.75 210 PHE A O 1
ATOM 1767 N N . THR A 1 211 ? 22.157 -5.076 -12.050 1.00 94.00 211 THR A N 1
ATOM 1768 C CA . THR A 1 211 ? 23.507 -4.908 -11.489 1.00 94.00 211 THR A CA 1
ATOM 1769 C C . THR A 1 211 ? 23.502 -4.601 -9.980 1.00 94.00 211 THR A C 1
ATOM 1771 O O . THR A 1 211 ? 24.066 -5.397 -9.223 1.00 94.00 211 THR A O 1
ATOM 1774 N N . PRO A 1 212 ? 22.875 -3.511 -9.485 1.00 93.62 212 PRO A N 1
ATOM 1775 C CA . PRO A 1 212 ? 22.862 -3.210 -8.053 1.00 93.62 212 PRO A CA 1
ATOM 1776 C C . PRO A 1 212 ? 22.122 -4.271 -7.226 1.00 93.62 212 PRO A C 1
ATOM 1778 O O . PRO A 1 212 ? 22.576 -4.607 -6.131 1.00 93.62 212 PRO A O 1
ATOM 1781 N N . LEU A 1 213 ? 21.028 -4.845 -7.740 1.00 95.38 213 LEU A N 1
ATOM 1782 C CA . LEU A 1 213 ? 20.275 -5.885 -7.031 1.00 95.38 213 LEU A CA 1
ATOM 1783 C C . LEU A 1 213 ? 21.067 -7.193 -6.922 1.00 95.38 213 LEU A C 1
ATOM 1785 O O . LEU A 1 213 ? 21.135 -7.791 -5.850 1.00 95.38 213 LEU A O 1
ATOM 1789 N N . ASN A 1 214 ? 21.760 -7.600 -7.986 1.00 94.44 214 ASN A N 1
ATOM 1790 C CA . ASN A 1 214 ? 22.616 -8.780 -7.974 1.00 94.44 214 ASN A CA 1
ATOM 1791 C C . ASN A 1 214 ? 23.814 -8.608 -7.026 1.00 94.44 214 ASN A C 1
ATOM 1793 O O . ASN A 1 214 ? 24.215 -9.565 -6.367 1.00 94.44 214 ASN A O 1
ATOM 1797 N N . MET A 1 215 ? 24.365 -7.395 -6.906 1.00 92.44 215 MET A N 1
ATOM 1798 C CA . MET A 1 215 ? 25.409 -7.105 -5.915 1.00 92.44 215 MET A CA 1
ATOM 1799 C C . MET A 1 215 ? 24.895 -7.283 -4.481 1.00 92.44 215 MET A C 1
ATOM 1801 O O . MET A 1 215 ? 25.582 -7.904 -3.668 1.00 92.44 215 MET A O 1
ATOM 1805 N N . ARG A 1 216 ? 23.675 -6.811 -4.180 1.00 92.81 216 ARG A N 1
ATOM 1806 C CA . ARG A 1 216 ? 23.020 -7.046 -2.879 1.00 92.81 216 ARG A CA 1
ATOM 1807 C C . ARG A 1 216 ? 22.794 -8.533 -2.627 1.00 92.81 216 ARG A C 1
ATOM 1809 O O . ARG A 1 216 ? 23.161 -9.024 -1.565 1.00 92.81 216 ARG A O 1
ATOM 1816 N N . ARG A 1 217 ? 22.285 -9.254 -3.629 1.00 91.69 217 ARG A N 1
ATOM 1817 C CA . ARG A 1 217 ? 22.057 -10.705 -3.584 1.00 91.69 217 ARG A CA 1
ATOM 1818 C C . ARG A 1 217 ? 23.319 -11.479 -3.206 1.00 91.69 217 ARG A C 1
ATOM 1820 O O . ARG A 1 217 ? 23.296 -12.298 -2.290 1.00 91.69 217 ARG A O 1
ATOM 1827 N N . ILE A 1 218 ? 24.435 -11.194 -3.882 1.00 89.75 218 ILE A N 1
ATOM 1828 C CA . ILE A 1 218 ? 25.730 -11.846 -3.629 1.00 89.75 218 ILE A CA 1
ATOM 1829 C C . ILE A 1 218 ? 26.243 -11.513 -2.224 1.00 89.75 218 ILE A C 1
ATOM 1831 O O . ILE A 1 218 ? 26.687 -12.411 -1.510 1.00 89.75 218 ILE A O 1
ATOM 1835 N N . TYR A 1 219 ? 26.170 -10.242 -1.815 1.00 87.38 219 TYR A N 1
ATOM 1836 C CA . TYR A 1 219 ? 26.617 -9.808 -0.491 1.00 87.38 219 TYR A CA 1
ATOM 1837 C C . TYR A 1 219 ? 25.807 -10.470 0.634 1.00 87.38 219 TYR A C 1
ATOM 1839 O O . TYR A 1 219 ? 26.392 -11.041 1.556 1.00 87.38 219 TYR A O 1
ATOM 1847 N N . ASN A 1 220 ? 24.478 -10.483 0.517 1.00 86.19 220 ASN A N 1
ATOM 1848 C CA . ASN A 1 220 ? 23.581 -11.062 1.520 1.00 86.19 220 ASN A CA 1
ATOM 1849 C C . ASN A 1 220 ? 23.616 -12.595 1.556 1.00 86.19 220 ASN A C 1
ATOM 1851 O O . ASN A 1 220 ? 23.342 -13.188 2.594 1.00 86.19 220 ASN A O 1
ATOM 1855 N N . SER A 1 221 ? 24.025 -13.243 0.463 1.00 82.38 221 SER A N 1
ATOM 1856 C CA . SER A 1 221 ? 24.274 -14.691 0.434 1.00 82.38 221 SER A CA 1
ATOM 1857 C C . SER A 1 221 ? 25.606 -15.094 1.092 1.00 82.38 221 SER A C 1
ATOM 1859 O O . SER A 1 221 ? 25.895 -16.284 1.226 1.00 82.38 221 SER A O 1
ATOM 1861 N N . SER A 1 222 ? 26.456 -14.132 1.471 1.00 79.56 222 SER A N 1
ATOM 1862 C CA . SER A 1 222 ? 27.774 -14.395 2.057 1.00 79.56 222 SER A CA 1
ATOM 1863 C C . SER A 1 222 ? 27.724 -14.537 3.585 1.00 79.56 222 SER A C 1
ATOM 1865 O O . SER A 1 222 ? 26.886 -13.947 4.260 1.00 79.56 222 SER A O 1
ATOM 1867 N N . ALA A 1 223 ? 28.688 -15.259 4.168 1.00 64.94 223 ALA A N 1
ATOM 1868 C CA . ALA A 1 223 ? 28.806 -15.428 5.625 1.00 64.94 223 ALA A CA 1
ATOM 1869 C C . ALA A 1 223 ? 29.147 -14.129 6.395 1.00 64.94 223 ALA A C 1
ATOM 1871 O O . ALA A 1 223 ? 29.248 -14.151 7.618 1.00 64.94 223 ALA A O 1
ATOM 1872 N N . GLN A 1 224 ? 29.369 -13.021 5.681 1.00 65.75 224 GLN A N 1
ATOM 1873 C CA . GLN A 1 224 ? 29.702 -11.699 6.220 1.00 65.75 224 GLN A CA 1
ATOM 1874 C C . GLN A 1 224 ? 28.510 -10.730 6.185 1.00 65.75 224 GLN A C 1
ATOM 1876 O O . GLN A 1 224 ? 28.694 -9.542 6.437 1.00 65.75 224 GLN A O 1
ATOM 1881 N N . ALA A 1 225 ? 27.309 -11.208 5.845 1.00 66.19 225 ALA A N 1
ATOM 1882 C CA . ALA A 1 225 ? 26.119 -10.373 5.795 1.00 66.19 225 ALA A CA 1
ATOM 1883 C C . ALA A 1 225 ? 25.767 -9.829 7.191 1.00 66.19 225 ALA A C 1
ATOM 1885 O O . ALA A 1 225 ? 25.401 -10.578 8.102 1.00 66.19 225 ALA A O 1
ATOM 1886 N N . ASP A 1 226 ? 25.838 -8.508 7.352 1.00 65.56 226 ASP A N 1
ATOM 1887 C CA . ASP A 1 226 ? 25.303 -7.831 8.528 1.00 65.56 226 ASP A CA 1
ATOM 1888 C C . ASP A 1 226 ? 23.780 -7.734 8.400 1.00 65.56 226 ASP A C 1
ATOM 1890 O O . ASP A 1 226 ? 23.252 -6.868 7.702 1.00 65.56 226 ASP A O 1
ATOM 1894 N N . ALA A 1 227 ? 23.055 -8.580 9.137 1.00 62.59 227 ALA A N 1
ATOM 1895 C CA . ALA A 1 227 ? 21.587 -8.665 9.130 1.00 62.59 227 ALA A CA 1
ATOM 1896 C C . ALA A 1 227 ? 20.838 -7.368 9.536 1.00 62.59 227 ALA A C 1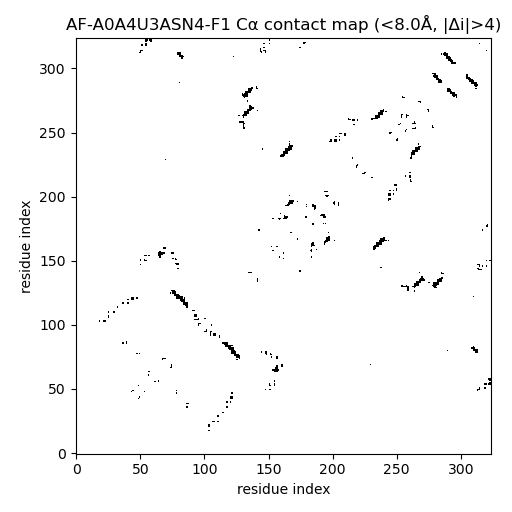
ATOM 1898 O O . ALA A 1 227 ? 19.619 -7.376 9.686 1.00 62.59 227 ALA A O 1
ATOM 1899 N N . LYS A 1 228 ? 21.546 -6.257 9.773 1.00 63.66 228 LYS A N 1
ATOM 1900 C CA . LYS A 1 228 ? 20.994 -4.981 10.250 1.00 63.66 228 LYS A CA 1
ATOM 1901 C C . LYS A 1 228 ? 21.157 -3.810 9.281 1.00 63.66 228 LYS A C 1
ATOM 1903 O O . LYS A 1 228 ? 20.681 -2.727 9.610 1.00 63.66 228 LYS A O 1
ATOM 1908 N N . VAL A 1 229 ? 21.815 -3.980 8.133 1.00 74.69 229 VAL A N 1
ATOM 1909 C CA . VAL A 1 229 ? 21.976 -2.873 7.176 1.00 74.69 229 VAL A CA 1
ATOM 1910 C C . VAL A 1 229 ? 20.729 -2.781 6.288 1.00 74.69 229 VAL A C 1
ATOM 1912 O O . VAL A 1 229 ? 20.432 -3.738 5.572 1.00 74.69 229 VAL A O 1
ATOM 1915 N N . PRO A 1 230 ? 19.975 -1.666 6.311 1.00 80.88 230 PRO A N 1
ATOM 1916 C CA . PRO A 1 230 ? 18.805 -1.511 5.457 1.00 80.88 230 PRO A CA 1
ATOM 1917 C C . PRO A 1 230 ? 19.219 -1.411 3.982 1.00 80.88 230 PRO A C 1
ATOM 1919 O O . PRO A 1 230 ? 20.153 -0.690 3.624 1.00 80.88 230 PRO A O 1
ATOM 1922 N N . LEU A 1 231 ? 18.504 -2.124 3.110 1.00 90.44 231 LEU A N 1
ATOM 1923 C CA . LEU A 1 231 ? 18.766 -2.140 1.671 1.00 90.44 231 LEU A CA 1
ATOM 1924 C C . LEU A 1 231 ? 18.164 -0.901 1.008 1.00 90.44 231 LEU A C 1
ATOM 1926 O O . LEU A 1 231 ? 17.029 -0.910 0.546 1.00 90.44 231 LEU A O 1
ATOM 1930 N N . ILE A 1 232 ? 18.944 0.178 0.971 1.00 93.12 232 ILE A N 1
ATOM 1931 C CA . ILE A 1 232 ? 18.511 1.479 0.456 1.00 93.12 232 ILE A CA 1
ATOM 1932 C C . ILE A 1 232 ? 19.222 1.824 -0.866 1.00 93.12 232 ILE A C 1
ATOM 1934 O O . ILE A 1 232 ? 20.434 1.619 -0.977 1.00 93.12 232 ILE A O 1
ATOM 1938 N N . PRO A 1 233 ? 18.495 2.292 -1.904 1.00 95.50 233 PRO A N 1
ATOM 1939 C CA . PRO A 1 233 ? 17.035 2.394 -1.962 1.00 95.50 233 PRO A CA 1
ATOM 1940 C C . PRO A 1 233 ? 16.339 1.030 -2.035 1.00 95.50 233 PRO A C 1
ATOM 1942 O O . PRO A 1 233 ? 16.864 0.096 -2.645 1.00 95.50 233 PRO A O 1
ATOM 1945 N N . MET A 1 234 ? 15.141 0.946 -1.464 1.00 96.75 234 MET A N 1
ATOM 1946 C CA . MET A 1 234 ? 14.195 -0.133 -1.740 1.00 96.75 234 MET A CA 1
ATOM 1947 C C . MET A 1 234 ? 13.564 0.104 -3.114 1.00 96.75 234 MET A C 1
ATOM 1949 O O . MET A 1 234 ? 13.167 1.228 -3.428 1.00 96.75 234 MET A O 1
ATOM 1953 N N . TYR A 1 235 ? 13.457 -0.936 -3.935 1.00 97.94 235 TYR A N 1
ATOM 1954 C CA . TY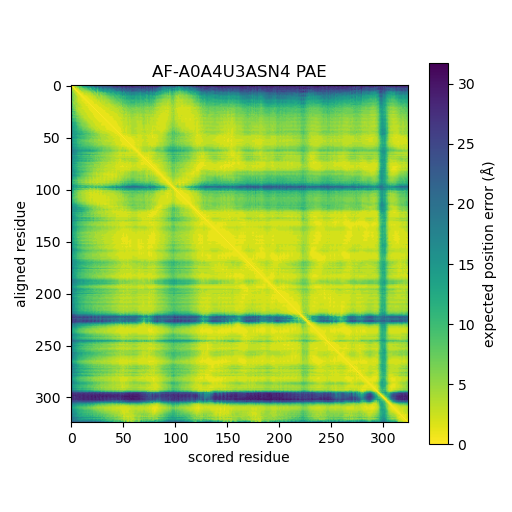R A 1 235 ? 12.883 -0.840 -5.276 1.00 97.94 235 TYR A CA 1
ATOM 1955 C C . TYR A 1 235 ? 11.467 -1.416 -5.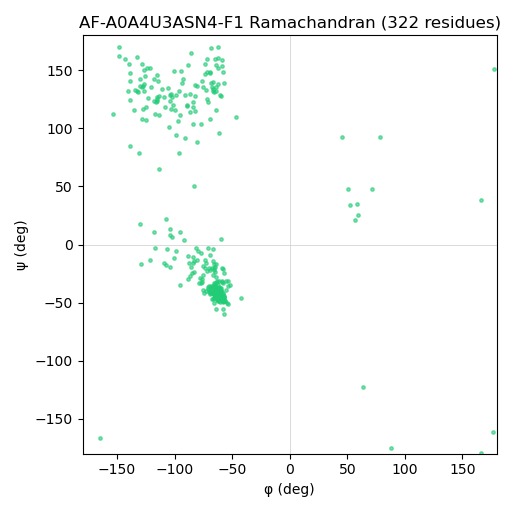306 1.00 97.94 235 TYR A C 1
ATOM 1957 O O . TYR A 1 235 ? 11.248 -2.578 -4.982 1.00 97.94 235 TYR A O 1
ATOM 1965 N N . VAL A 1 236 ? 10.499 -0.608 -5.730 1.00 98.56 236 VAL A N 1
ATOM 1966 C CA . VAL A 1 236 ? 9.114 -1.028 -5.954 1.00 98.56 236 VAL A CA 1
ATOM 1967 C C . VAL A 1 236 ? 8.888 -1.193 -7.452 1.00 98.56 236 VAL A C 1
ATOM 1969 O O . VAL A 1 236 ? 8.981 -0.228 -8.211 1.00 98.56 236 VAL A O 1
ATOM 1972 N N . PHE A 1 237 ? 8.589 -2.414 -7.880 1.00 98.62 237 PHE A N 1
ATOM 1973 C CA . PHE A 1 237 ? 8.372 -2.758 -9.280 1.00 98.62 237 PHE A CA 1
ATOM 1974 C C . PHE A 1 237 ? 6.880 -2.814 -9.603 1.00 98.62 237 PHE A C 1
ATOM 1976 O O . PHE A 1 237 ? 6.125 -3.525 -8.947 1.00 98.62 237 PHE A O 1
ATOM 1983 N N . PHE A 1 238 ? 6.449 -2.113 -10.650 1.00 98.62 238 PHE A N 1
ATOM 1984 C CA . PHE A 1 238 ? 5.125 -2.273 -11.249 1.00 98.62 238 PHE A CA 1
ATOM 1985 C C . PHE A 1 238 ? 5.247 -3.032 -12.571 1.00 98.62 238 PHE A C 1
ATOM 1987 O O . PHE A 1 238 ? 5.588 -2.448 -13.600 1.00 98.62 238 PHE A O 1
ATOM 1994 N N . LEU A 1 239 ? 4.940 -4.330 -12.556 1.00 97.62 239 LEU A N 1
ATOM 1995 C CA . LEU A 1 239 ? 4.959 -5.191 -13.739 1.00 97.62 239 LEU A CA 1
ATOM 1996 C C . LEU A 1 239 ? 3.547 -5.303 -14.332 1.00 97.62 239 LEU A C 1
ATOM 1998 O O . LEU A 1 239 ? 2.833 -6.283 -14.115 1.00 97.62 239 LEU A O 1
ATOM 2002 N N . SER A 1 240 ? 3.125 -4.266 -15.065 1.00 96.31 240 SER A N 1
ATOM 2003 C CA . SER A 1 240 ? 1.867 -4.281 -15.836 1.00 96.31 240 SER A CA 1
ATOM 2004 C C . SER A 1 240 ? 2.021 -5.046 -17.158 1.00 96.31 240 SER A C 1
ATOM 2006 O O . SER A 1 240 ? 1.086 -5.701 -17.609 1.00 96.31 240 SER A O 1
ATOM 2008 N N . ALA A 1 241 ? 3.215 -4.991 -17.756 1.00 95.44 241 ALA A N 1
ATOM 2009 C CA . ALA A 1 241 ? 3.616 -5.738 -18.949 1.00 95.44 241 ALA A CA 1
ATOM 2010 C C . ALA A 1 241 ? 4.710 -6.765 -18.600 1.00 95.44 241 ALA A C 1
ATOM 2012 O O . ALA A 1 241 ? 5.863 -6.623 -19.013 1.00 95.44 241 ALA A O 1
ATOM 2013 N N . ARG A 1 242 ? 4.377 -7.773 -17.777 1.00 92.81 242 ARG A N 1
ATOM 2014 C CA . ARG A 1 242 ? 5.357 -8.763 -17.277 1.00 92.81 242 ARG A CA 1
ATOM 2015 C C . ARG A 1 242 ? 6.058 -9.519 -18.409 1.00 92.81 242 ARG A C 1
ATOM 2017 O O . ARG A 1 242 ? 7.202 -9.923 -18.256 1.00 92.81 242 ARG A O 1
ATOM 2024 N N . GLU A 1 243 ? 5.365 -9.720 -19.527 1.00 94.56 243 GLU A N 1
ATOM 2025 C CA . GLU A 1 243 ? 5.857 -10.430 -20.710 1.00 94.56 243 GLU A CA 1
ATOM 2026 C C . GLU A 1 243 ? 7.122 -9.793 -21.303 1.00 94.56 243 GLU A C 1
ATOM 2028 O O . GLU A 1 243 ? 7.881 -10.459 -21.999 1.00 94.56 243 GLU A O 1
ATOM 2033 N N . PHE A 1 244 ? 7.403 -8.521 -21.000 1.00 96.00 244 PHE A N 1
ATOM 2034 C CA . PHE A 1 244 ? 8.651 -7.881 -21.416 1.00 96.00 244 PHE A CA 1
ATOM 2035 C C . PHE A 1 244 ? 9.889 -8.454 -20.715 1.00 96.00 244 PHE A C 1
ATOM 2037 O O . PHE A 1 244 ? 10.989 -8.289 -21.237 1.00 96.00 244 PHE A O 1
ATOM 2044 N N . LEU A 1 245 ? 9.710 -9.119 -19.569 1.00 94.56 245 LEU A N 1
ATOM 2045 C CA . LEU A 1 245 ? 10.779 -9.665 -18.732 1.00 94.56 245 LEU A CA 1
ATOM 2046 C C . LEU A 1 245 ? 10.712 -11.196 -18.595 1.00 94.56 245 LEU A C 1
ATOM 2048 O O . LEU A 1 245 ? 11.404 -11.751 -17.747 1.00 94.56 245 LEU A O 1
ATOM 2052 N N . GLU A 1 246 ? 9.887 -11.897 -19.379 1.00 88.25 246 GLU A N 1
ATOM 2053 C CA . GLU A 1 246 ? 9.611 -13.331 -19.168 1.00 88.25 246 GLU A CA 1
ATOM 2054 C C . GLU A 1 246 ? 10.881 -14.204 -19.144 1.00 88.25 246 GLU A C 1
ATOM 2056 O O . GLU A 1 246 ? 11.008 -15.064 -18.275 1.00 88.25 246 GLU A O 1
ATOM 2061 N N . ASP A 1 247 ? 11.854 -13.904 -20.009 1.00 90.06 247 ASP A N 1
ATOM 2062 C CA . ASP A 1 247 ? 13.143 -14.607 -20.094 1.00 90.06 247 ASP A CA 1
ATOM 2063 C C . ASP A 1 247 ? 14.313 -13.841 -19.437 1.00 90.06 247 ASP A C 1
ATOM 2065 O O . ASP A 1 247 ? 15.476 -14.231 -19.567 1.00 90.06 247 ASP A O 1
ATOM 2069 N N . ASP A 1 248 ? 14.036 -12.725 -18.757 1.00 95.88 248 ASP A N 1
ATOM 2070 C CA . ASP A 1 248 ? 15.069 -11.861 -18.181 1.00 95.88 248 ASP A CA 1
ATOM 2071 C C . ASP A 1 248 ? 15.553 -12.390 -16.813 1.00 95.88 248 ASP A C 1
ATOM 2073 O O . ASP A 1 248 ? 14.730 -12.786 -15.979 1.00 95.88 248 ASP A O 1
ATOM 2077 N N . PRO A 1 249 ? 16.871 -12.382 -16.519 1.00 95.06 249 PRO A N 1
ATOM 2078 C CA . PRO A 1 249 ? 17.404 -12.853 -15.238 1.00 95.06 249 PRO A CA 1
ATOM 2079 C C . PRO A 1 249 ? 16.944 -12.025 -14.028 1.00 95.06 249 PRO A C 1
ATOM 2081 O O . PRO A 1 249 ? 17.054 -12.502 -12.896 1.00 95.06 249 PRO A O 1
ATOM 2084 N N . LEU A 1 250 ? 16.418 -10.814 -14.230 1.00 96.31 250 LEU A N 1
ATOM 2085 C CA . LEU A 1 250 ? 15.800 -10.016 -13.175 1.00 96.31 250 LEU A CA 1
ATOM 2086 C C . LEU A 1 250 ? 14.513 -10.664 -12.643 1.00 96.31 250 LEU A C 1
ATOM 2088 O O . LEU A 1 250 ? 14.259 -10.607 -11.444 1.00 96.31 250 LEU A O 1
ATOM 2092 N N . THR A 1 251 ? 13.728 -11.333 -13.490 1.00 95.56 251 THR A N 1
ATOM 2093 C CA . THR A 1 251 ? 12.442 -11.940 -13.104 1.00 95.56 251 THR A CA 1
ATOM 2094 C C . THR A 1 251 ? 12.554 -12.954 -11.963 1.00 95.56 251 THR A C 1
ATOM 2096 O O . THR A 1 251 ? 11.879 -12.761 -10.951 1.00 95.56 251 THR A O 1
ATOM 2099 N N . PRO A 1 252 ? 13.391 -14.010 -12.033 1.00 94.69 252 PRO A N 1
ATOM 2100 C CA . PRO A 1 252 ? 13.508 -14.954 -10.921 1.00 94.69 252 PRO A CA 1
ATOM 2101 C C . PRO A 1 252 ? 14.017 -14.293 -9.632 1.00 94.69 252 PRO A C 1
ATOM 2103 O O . PRO A 1 252 ? 13.597 -14.702 -8.553 1.00 94.69 252 PRO A O 1
ATOM 2106 N N . MET A 1 253 ? 14.858 -13.256 -9.730 1.00 94.81 253 MET A N 1
ATOM 2107 C CA . MET A 1 253 ? 15.335 -12.497 -8.568 1.00 94.81 253 MET A CA 1
ATOM 2108 C C . MET A 1 253 ? 14.195 -11.718 -7.901 1.00 94.81 253 MET A C 1
ATOM 2110 O O . MET A 1 253 ? 14.031 -11.797 -6.688 1.00 94.81 253 MET A O 1
ATOM 2114 N N . LEU A 1 254 ? 13.374 -11.015 -8.686 1.00 95.62 254 LEU A N 1
ATOM 2115 C CA . LEU A 1 254 ? 12.220 -10.268 -8.176 1.00 95.62 254 LEU A CA 1
ATOM 2116 C C . LEU A 1 254 ? 11.135 -11.171 -7.585 1.00 95.62 254 LEU A C 1
ATOM 2118 O O . LEU A 1 254 ? 10.454 -10.761 -6.652 1.00 95.62 254 LEU A O 1
ATOM 2122 N N . LEU A 1 255 ? 10.960 -12.375 -8.137 1.00 94.25 255 LEU A N 1
ATOM 2123 C CA . LEU A 1 255 ? 9.909 -13.297 -7.707 1.00 94.25 255 LEU A CA 1
ATOM 2124 C C . LEU A 1 255 ? 10.274 -14.136 -6.479 1.00 94.25 255 LEU A C 1
ATOM 2126 O O . LEU A 1 255 ? 9.378 -14.665 -5.838 1.00 94.25 255 LEU A O 1
ATOM 2130 N N . ARG A 1 256 ? 11.563 -14.343 -6.191 1.00 92.50 256 ARG A N 1
ATOM 2131 C CA . ARG A 1 256 ? 11.994 -15.321 -5.170 1.00 92.50 256 ARG A CA 1
ATOM 2132 C C . ARG A 1 256 ? 12.969 -14.779 -4.144 1.00 92.50 256 ARG A C 1
ATOM 2134 O O . ARG A 1 256 ? 13.199 -15.434 -3.135 1.00 92.50 256 ARG A O 1
ATOM 2141 N N . GLU A 1 257 ? 13.596 -13.646 -4.434 1.00 91.12 257 GLU A N 1
ATOM 2142 C CA . GLU A 1 257 ? 14.711 -13.121 -3.649 1.00 91.12 257 GLU A CA 1
ATOM 2143 C C . GLU A 1 257 ? 14.493 -11.641 -3.275 1.00 91.12 257 GLU A C 1
ATOM 2145 O O . GLU A 1 257 ? 15.459 -10.962 -2.916 1.00 91.12 257 GLU A O 1
ATOM 2150 N N . GLY A 1 258 ? 13.250 -11.143 -3.354 1.00 90.69 258 GLY A N 1
ATOM 2151 C CA . GLY A 1 258 ? 12.879 -9.732 -3.197 1.00 90.69 258 GLY A CA 1
ATOM 2152 C C . GLY A 1 258 ? 13.382 -9.115 -1.894 1.00 90.69 258 GLY A C 1
ATOM 2153 O O . GLY A 1 258 ? 14.108 -8.116 -1.932 1.00 90.69 258 GLY A O 1
ATOM 2154 N N . GLU A 1 259 ? 13.116 -9.762 -0.759 1.00 89.44 259 GLU A N 1
ATOM 2155 C CA . GLU A 1 259 ? 13.540 -9.314 0.570 1.00 89.44 259 GLU A CA 1
ATOM 2156 C C . GLU A 1 259 ? 15.065 -9.166 0.619 1.00 89.44 259 GLU A C 1
ATOM 2158 O O . GLU A 1 259 ? 15.600 -8.143 1.055 1.00 89.44 259 GLU A O 1
ATOM 2163 N N . SER A 1 260 ? 15.779 -10.159 0.083 1.00 88.88 260 SER A N 1
ATOM 2164 C CA . SER A 1 260 ? 17.242 -10.202 0.109 1.00 88.88 260 SER A CA 1
ATOM 2165 C C . SER A 1 260 ? 17.904 -9.144 -0.779 1.00 88.88 260 SER A C 1
ATOM 2167 O O . SER A 1 260 ? 19.059 -8.788 -0.544 1.00 88.88 260 SER A O 1
ATOM 2169 N N . VAL A 1 261 ? 17.206 -8.620 -1.789 1.00 93.06 261 VAL A N 1
ATOM 2170 C CA . VAL A 1 261 ? 17.738 -7.584 -2.693 1.00 93.06 261 VAL A CA 1
ATOM 2171 C C . VAL A 1 261 ? 17.137 -6.200 -2.438 1.00 93.06 261 VAL A C 1
ATOM 2173 O O . VAL A 1 261 ? 17.590 -5.208 -3.018 1.00 93.06 261 VAL A O 1
ATOM 2176 N N . GLY A 1 262 ? 16.172 -6.102 -1.522 1.00 94.00 262 GLY A N 1
ATOM 2177 C CA . GLY A 1 262 ? 15.459 -4.871 -1.206 1.00 94.00 262 GLY A CA 1
ATOM 2178 C C . GLY A 1 262 ? 14.509 -4.471 -2.329 1.00 94.00 262 GLY A C 1
ATOM 2179 O O . GLY A 1 262 ? 14.544 -3.326 -2.787 1.00 94.00 262 GLY A O 1
ATOM 2180 N N . ALA A 1 263 ? 13.709 -5.422 -2.809 1.00 96.38 263 ALA A N 1
ATOM 2181 C CA . ALA A 1 263 ? 12.723 -5.223 -3.859 1.00 96.38 263 ALA A CA 1
ATOM 2182 C C . ALA A 1 263 ? 11.349 -5.781 -3.464 1.00 96.38 263 ALA A C 1
ATOM 2184 O O . ALA A 1 263 ? 11.257 -6.846 -2.867 1.00 96.38 263 ALA A O 1
ATOM 2185 N N . SER A 1 264 ? 10.289 -5.075 -3.853 1.00 97.56 264 SER A N 1
ATOM 2186 C CA . SER A 1 264 ? 8.907 -5.559 -3.788 1.00 97.56 264 SER A CA 1
ATOM 2187 C C . SER A 1 264 ? 8.237 -5.343 -5.140 1.00 97.56 264 SER A C 1
ATOM 2189 O O . SER A 1 264 ? 8.406 -4.298 -5.774 1.00 97.56 264 SER A O 1
ATOM 2191 N N . THR A 1 265 ? 7.497 -6.339 -5.606 1.00 98.31 265 THR A N 1
ATOM 2192 C CA . THR A 1 265 ? 7.029 -6.442 -6.984 1.00 98.31 265 THR A CA 1
ATOM 2193 C C . THR A 1 265 ? 5.523 -6.589 -7.027 1.00 98.31 265 THR A C 1
ATOM 2195 O O . THR A 1 265 ? 4.960 -7.581 -6.577 1.00 98.31 265 THR A O 1
ATOM 2198 N N . PHE A 1 266 ? 4.857 -5.626 -7.649 1.00 98.62 266 PHE A N 1
ATOM 2199 C CA . PHE A 1 266 ? 3.448 -5.718 -7.986 1.00 98.62 266 PHE A CA 1
ATOM 2200 C C . PHE A 1 266 ? 3.268 -6.305 -9.380 1.00 98.62 266 PHE A C 1
ATOM 2202 O O . PHE A 1 266 ? 3.822 -5.799 -10.360 1.00 98.62 266 PHE A O 1
ATOM 2209 N N . ILE A 1 267 ? 2.426 -7.330 -9.475 1.00 98.19 267 ILE A N 1
ATOM 2210 C CA . ILE A 1 267 ? 2.086 -7.996 -10.731 1.00 98.19 267 ILE A CA 1
ATOM 2211 C C . ILE A 1 267 ? 0.600 -7.822 -10.982 1.00 98.19 267 ILE A C 1
ATOM 2213 O O . ILE A 1 267 ? -0.233 -8.193 -10.158 1.00 98.19 267 ILE A O 1
ATOM 2217 N N . PHE A 1 268 ? 0.264 -7.259 -12.137 1.00 97.88 268 PHE A N 1
ATOM 2218 C CA . PHE A 1 268 ? -1.107 -6.897 -12.470 1.00 97.88 268 PHE A CA 1
ATOM 2219 C C . PHE A 1 268 ? -1.718 -7.912 -13.430 1.00 97.88 268 PHE A C 1
ATOM 2221 O O . PHE A 1 268 ? -1.158 -8.202 -14.485 1.00 97.88 268 PHE A O 1
ATOM 2228 N N . ALA A 1 269 ? -2.903 -8.418 -13.098 1.00 96.69 269 ALA A N 1
ATOM 2229 C CA . ALA A 1 269 ? -3.624 -9.368 -13.934 1.00 96.69 269 ALA A CA 1
ATOM 2230 C C . ALA A 1 269 ? -5.131 -9.082 -13.962 1.00 96.69 269 ALA A C 1
ATOM 2232 O O . ALA A 1 269 ? -5.700 -8.494 -13.048 1.00 96.69 269 ALA A O 1
ATOM 2233 N N . GLU A 1 270 ? -5.810 -9.506 -15.026 1.00 95.38 270 GLU A N 1
ATOM 2234 C CA . GLU A 1 270 ? -7.282 -9.457 -15.092 1.00 95.38 270 GLU A CA 1
ATOM 2235 C C . GLU A 1 270 ? -7.938 -10.559 -14.260 1.00 95.38 270 GLU A C 1
ATOM 2237 O O . GLU A 1 270 ? -9.053 -10.395 -13.776 1.00 95.38 270 GLU A O 1
ATOM 2242 N N . GLN A 1 271 ? -7.248 -11.688 -14.121 1.00 94.62 271 GLN A N 1
ATOM 2243 C CA . GLN A 1 271 ? -7.745 -12.905 -13.498 1.00 94.62 271 GLN A CA 1
ATOM 2244 C C . GLN A 1 271 ? -6.641 -13.514 -12.636 1.00 94.62 271 GLN A C 1
ATOM 2246 O O . GLN A 1 271 ? -5.457 -13.402 -12.969 1.00 94.62 271 GLN A O 1
ATOM 2251 N N . ARG A 1 272 ? -7.030 -14.158 -11.534 1.00 93.75 272 ARG A N 1
ATOM 2252 C CA . ARG A 1 272 ? -6.098 -14.690 -10.533 1.00 93.75 272 ARG A CA 1
ATOM 2253 C C . ARG A 1 272 ? -5.201 -15.786 -11.104 1.00 93.75 272 ARG A C 1
ATOM 2255 O O . ARG A 1 272 ? -4.044 -15.877 -10.726 1.00 93.75 272 ARG A O 1
ATOM 2262 N N . GLU A 1 273 ? -5.705 -16.564 -12.053 1.00 93.75 273 GLU A N 1
ATOM 2263 C CA . GLU A 1 273 ? -5.014 -17.691 -12.687 1.00 93.75 273 GLU A CA 1
ATOM 2264 C C . GLU A 1 273 ? -3.791 -17.257 -13.513 1.00 93.75 273 GLU A C 1
ATOM 2266 O O . GLU A 1 273 ? -2.950 -18.087 -13.845 1.00 93.75 273 GLU A O 1
ATOM 2271 N N . ARG A 1 274 ? -3.686 -15.965 -13.858 1.00 93.88 274 ARG A N 1
ATOM 2272 C CA . ARG A 1 274 ? -2.532 -15.398 -14.575 1.00 93.88 274 ARG A CA 1
ATOM 2273 C C . ARG A 1 274 ? -1.411 -14.926 -13.644 1.00 93.88 274 ARG A C 1
ATOM 2275 O O . ARG A 1 274 ? -0.341 -14.562 -14.133 1.00 93.88 274 ARG A O 1
ATOM 2282 N N . LEU A 1 275 ? -1.649 -14.881 -12.334 1.00 94.94 275 LEU A N 1
ATOM 2283 C CA . LEU A 1 275 ? -0.616 -14.519 -11.369 1.00 94.94 275 LEU A CA 1
ATOM 2284 C C . LEU A 1 275 ? 0.392 -15.667 -11.202 1.00 94.94 275 LEU A C 1
ATOM 2286 O O . LEU A 1 275 ? 0.010 -16.834 -11.311 1.00 94.94 275 LEU A O 1
ATOM 2290 N N . PRO A 1 276 ? 1.678 -15.361 -10.956 1.00 93.06 276 PRO A N 1
ATOM 2291 C CA . PRO A 1 276 ? 2.651 -16.383 -10.593 1.00 93.06 276 PRO A CA 1
ATOM 2292 C C . PRO A 1 276 ? 2.307 -17.011 -9.238 1.00 93.06 276 PRO A C 1
ATOM 2294 O O . PRO A 1 276 ? 1.588 -16.432 -8.423 1.00 93.06 276 PRO A O 1
ATOM 2297 N N . MET A 1 277 ? 2.840 -18.207 -8.997 1.00 92.00 277 MET A N 1
ATOM 2298 C CA . MET A 1 277 ? 2.633 -18.910 -7.728 1.00 92.00 277 MET A CA 1
ATOM 2299 C C . MET A 1 277 ? 3.429 -18.278 -6.584 1.00 92.00 277 MET A C 1
ATOM 2301 O O . MET A 1 277 ? 3.079 -18.471 -5.427 1.00 92.00 277 MET A O 1
ATOM 2305 N N . GLU A 1 278 ? 4.467 -17.518 -6.923 1.00 93.50 278 GLU A N 1
ATOM 2306 C CA . GLU A 1 278 ? 5.342 -16.800 -6.005 1.00 93.50 278 GLU A CA 1
ATOM 2307 C C . GLU A 1 278 ? 4.684 -15.591 -5.311 1.00 93.50 278 GLU A C 1
ATOM 2309 O O . GLU A 1 278 ? 5.330 -14.966 -4.486 1.00 93.50 278 GLU A O 1
ATOM 2314 N N . CYS A 1 279 ? 3.427 -15.232 -5.612 1.00 94.25 279 CYS A N 1
ATOM 2315 C CA . CYS A 1 279 ? 2.738 -14.164 -4.879 1.00 94.25 279 CYS A CA 1
ATOM 2316 C C . CYS A 1 279 ? 2.614 -14.498 -3.380 1.00 94.25 279 CYS A C 1
ATOM 2318 O O . CYS A 1 279 ? 2.047 -15.534 -3.036 1.00 94.25 279 CYS A O 1
ATOM 2320 N N . ASP A 1 280 ? 3.032 -13.578 -2.508 1.00 92.88 280 ASP A N 1
ATOM 2321 C CA . ASP A 1 280 ? 2.851 -13.634 -1.044 1.00 92.88 280 ASP A CA 1
ATOM 2322 C C . ASP A 1 280 ? 1.505 -13.043 -0.611 1.00 92.88 280 ASP A C 1
ATOM 2324 O O . ASP A 1 280 ? 0.923 -13.401 0.414 1.00 92.88 280 ASP A O 1
ATOM 2328 N N . LEU A 1 281 ? 0.993 -12.120 -1.425 1.00 95.19 281 LEU A N 1
ATOM 2329 C CA . LEU A 1 281 ? -0.252 -11.413 -1.187 1.00 95.19 281 LEU A CA 1
ATOM 2330 C C . LEU A 1 281 ? -1.015 -11.261 -2.496 1.00 95.19 281 LEU A C 1
ATOM 2332 O O . LEU A 1 281 ? -0.470 -10.803 -3.500 1.00 95.19 281 LEU A O 1
ATOM 2336 N N . VAL A 1 282 ? -2.305 -11.588 -2.477 1.00 97.25 282 VAL A N 1
ATOM 2337 C CA . VAL A 1 282 ? -3.204 -11.367 -3.612 1.00 97.25 282 VAL A CA 1
ATOM 2338 C C . VAL A 1 282 ? -4.292 -10.379 -3.223 1.00 97.25 282 VAL A C 1
ATOM 2340 O O . VAL A 1 282 ? -5.063 -10.615 -2.295 1.00 97.25 282 VAL A O 1
ATOM 2343 N N . ILE A 1 283 ? -4.376 -9.284 -3.972 1.00 97.81 283 ILE A N 1
ATOM 2344 C CA . ILE A 1 283 ? -5.377 -8.233 -3.828 1.00 97.81 283 ILE A CA 1
ATOM 2345 C C . ILE A 1 283 ? -6.334 -8.324 -5.012 1.00 97.81 283 ILE A C 1
ATOM 2347 O O . ILE A 1 283 ? -5.930 -8.166 -6.160 1.00 97.81 283 ILE A O 1
ATOM 2351 N N . SER A 1 284 ? -7.608 -8.571 -4.736 1.00 97.94 284 SER A N 1
ATOM 2352 C CA . SER A 1 284 ? -8.681 -8.575 -5.728 1.00 97.94 284 SER A CA 1
ATOM 2353 C C . SER A 1 284 ? -9.475 -7.278 -5.631 1.00 97.94 284 SER A C 1
ATOM 2355 O O . SER A 1 284 ? -9.942 -6.913 -4.555 1.00 97.94 284 SER A O 1
ATOM 2357 N N . LEU A 1 285 ? -9.621 -6.585 -6.755 1.00 98.06 285 LEU A N 1
ATOM 2358 C CA . LEU A 1 285 ? -10.300 -5.302 -6.883 1.00 98.06 285 LEU A CA 1
ATOM 2359 C C . LEU A 1 285 ? -11.558 -5.476 -7.734 1.00 98.06 285 LEU A C 1
ATOM 2361 O O . LEU A 1 285 ? -11.494 -5.989 -8.855 1.00 98.06 285 LEU A O 1
ATOM 2365 N N . ASN A 1 286 ? -12.690 -5.025 -7.207 1.00 96.25 286 ASN A N 1
ATOM 2366 C CA . ASN A 1 286 ? -13.969 -5.023 -7.899 1.00 96.25 286 ASN A CA 1
ATOM 2367 C C . ASN A 1 286 ? -14.701 -3.709 -7.618 1.00 96.25 286 ASN A C 1
ATOM 2369 O O . ASN A 1 286 ? -15.511 -3.609 -6.694 1.00 96.25 286 ASN A O 1
ATOM 2373 N N . GLY A 1 287 ? -14.396 -2.674 -8.402 1.00 94.62 287 GLY A N 1
ATOM 2374 C CA . GLY A 1 287 ? -14.989 -1.366 -8.170 1.00 94.62 287 GLY A CA 1
ATOM 2375 C C . GLY A 1 287 ? -14.556 -0.799 -6.814 1.00 94.62 287 GLY A C 1
ATOM 2376 O O . GLY A 1 287 ? -13.371 -0.573 -6.568 1.00 94.62 287 GLY A O 1
ATOM 2377 N N . GLU A 1 288 ? -15.510 -0.481 -5.947 1.00 94.88 288 GLU A N 1
ATOM 2378 C CA . GLU A 1 288 ? -15.218 0.067 -4.614 1.00 94.88 288 GLU A CA 1
ATOM 2379 C C . GLU A 1 288 ? -14.821 -1.005 -3.597 1.00 94.88 288 GLU A C 1
ATOM 2381 O O . GLU A 1 288 ? -14.322 -0.667 -2.525 1.00 94.88 288 GLU A O 1
ATOM 2386 N N . ASP A 1 289 ? -15.038 -2.279 -3.914 1.00 97.25 289 ASP A N 1
ATOM 2387 C CA . ASP A 1 289 ? -14.756 -3.391 -3.020 1.00 97.25 289 ASP A CA 1
ATOM 2388 C C . ASP A 1 289 ? -13.390 -3.999 -3.327 1.00 97.25 289 ASP A C 1
ATOM 2390 O O . ASP A 1 289 ? -13.032 -4.267 -4.476 1.00 97.25 289 ASP A O 1
ATOM 2394 N N . GLY A 1 290 ? -12.617 -4.202 -2.268 1.00 96.88 290 GLY A N 1
ATOM 2395 C CA . GLY A 1 290 ? -11.309 -4.821 -2.297 1.00 96.88 290 GLY A CA 1
ATOM 2396 C C . GLY A 1 290 ? -11.257 -5.992 -1.332 1.00 96.88 290 GLY A C 1
ATOM 2397 O O . GLY A 1 290 ? -11.847 -5.970 -0.249 1.00 96.88 290 GLY A O 1
ATOM 2398 N N . GLU A 1 291 ? -10.521 -7.019 -1.718 1.00 96.56 291 GLU A N 1
ATOM 2399 C CA . GLU A 1 291 ? -10.235 -8.161 -0.869 1.00 96.56 291 GLU A CA 1
ATOM 2400 C C . GLU A 1 291 ? -8.746 -8.465 -0.934 1.00 96.56 291 GLU A C 1
ATOM 2402 O O . GLU A 1 291 ? -8.179 -8.527 -2.021 1.00 96.56 291 GLU A O 1
ATOM 2407 N N . LEU A 1 292 ? -8.112 -8.660 0.218 1.00 94.38 292 LEU A N 1
ATOM 2408 C CA . LEU A 1 292 ? -6.733 -9.123 0.298 1.00 94.38 292 LEU A CA 1
ATOM 2409 C C . LEU A 1 292 ? -6.681 -10.506 0.941 1.00 94.38 292 LEU A C 1
ATOM 2411 O O . LEU A 1 292 ? -7.418 -10.790 1.892 1.00 94.38 292 LEU A O 1
ATOM 2415 N N . VAL A 1 293 ? -5.805 -11.349 0.404 1.00 94.06 293 VAL A N 1
ATOM 2416 C CA . VAL A 1 293 ? -5.551 -12.712 0.864 1.00 94.06 293 VAL A CA 1
ATOM 2417 C C . VAL A 1 293 ? -4.048 -12.932 0.899 1.00 94.06 293 VAL A C 1
ATOM 2419 O O . VAL A 1 293 ? -3.404 -12.914 -0.150 1.00 94.06 293 VAL A O 1
ATOM 2422 N N . GLU A 1 294 ? -3.502 -13.161 2.090 1.00 88.69 294 GLU A N 1
ATOM 2423 C CA . GLU A 1 294 ? -2.115 -13.606 2.251 1.00 88.69 294 GLU A CA 1
ATOM 2424 C C . GLU A 1 294 ? -1.995 -15.062 1.780 1.00 88.69 294 GLU A C 1
ATOM 2426 O O . GLU A 1 294 ? -2.711 -15.962 2.238 1.00 88.69 294 GLU A O 1
ATOM 2431 N N . THR A 1 295 ? -1.116 -15.289 0.812 1.00 79.69 295 THR A N 1
ATOM 2432 C CA . THR A 1 295 ? -0.790 -16.593 0.250 1.00 79.69 295 THR A CA 1
ATOM 2433 C C . THR A 1 295 ? 0.488 -17.061 0.920 1.00 79.69 295 THR A C 1
ATOM 2435 O O . THR A 1 295 ? 1.582 -16.704 0.512 1.00 79.69 295 THR A O 1
ATOM 2438 N N . PHE A 1 296 ? 0.356 -17.844 1.993 1.00 64.31 296 PHE A N 1
ATOM 2439 C CA . PHE A 1 296 ? 1.517 -18.377 2.704 1.00 64.31 296 PHE A CA 1
ATOM 2440 C C . PHE A 1 296 ? 2.352 -19.279 1.786 1.00 64.31 296 PHE A C 1
ATOM 2442 O O . PHE A 1 296 ? 2.080 -20.474 1.650 1.00 64.31 296 PHE A O 1
ATOM 2449 N N . SER A 1 297 ? 3.391 -18.712 1.181 1.00 46.38 297 SER A N 1
ATOM 2450 C CA . SER A 1 297 ? 4.480 -19.450 0.562 1.00 46.38 297 SER A CA 1
ATOM 2451 C C . SER A 1 297 ? 5.565 -19.658 1.623 1.00 46.38 297 SER A C 1
ATOM 2453 O O . SER A 1 297 ? 6.408 -18.807 1.865 1.00 46.38 297 SER A O 1
ATOM 2455 N N . SER A 1 298 ? 5.480 -20.792 2.328 1.00 42.25 298 SER A N 1
ATOM 2456 C CA . SER A 1 298 ? 6.560 -21.427 3.108 1.00 42.25 298 SER A CA 1
ATOM 2457 C C . SER A 1 298 ? 7.423 -20.539 4.030 1.00 42.25 298 SER A C 1
ATOM 2459 O O . SER A 1 298 ? 8.478 -20.084 3.605 1.00 42.25 298 SER A O 1
ATOM 2461 N N . SER A 1 299 ? 7.054 -20.405 5.319 1.00 38.47 299 SER A N 1
ATOM 2462 C CA . SER A 1 299 ? 7.992 -20.400 6.482 1.00 38.47 299 SER A CA 1
ATOM 2463 C C . SER A 1 299 ? 7.387 -19.910 7.818 1.00 38.47 299 SER A C 1
ATOM 2465 O O . SER A 1 299 ? 8.065 -19.274 8.616 1.00 38.47 299 SER A O 1
ATOM 2467 N N . ALA A 1 300 ? 6.135 -20.243 8.146 1.00 37.56 300 ALA A N 1
ATOM 2468 C CA . ALA A 1 300 ? 5.672 -20.146 9.534 1.00 37.56 300 ALA A CA 1
ATOM 2469 C C . ALA A 1 300 ? 4.537 -21.139 9.799 1.00 37.56 300 ALA A C 1
ATOM 2471 O O . ALA A 1 300 ? 3.437 -21.016 9.263 1.00 37.56 300 ALA A O 1
ATOM 2472 N N . GLU A 1 301 ? 4.810 -22.146 10.629 1.00 39.22 301 GLU A N 1
ATOM 2473 C CA . GLU A 1 301 ? 3.768 -22.961 11.243 1.00 39.22 301 GLU A CA 1
ATOM 2474 C C . GLU A 1 301 ? 2.925 -22.069 12.174 1.00 39.22 301 GLU A C 1
ATOM 2476 O O . GLU A 1 301 ? 3.467 -21.345 13.008 1.00 39.22 301 GLU A O 1
ATOM 2481 N N . ASN A 1 302 ? 1.598 -22.171 12.034 1.00 35.44 302 ASN A N 1
ATOM 2482 C CA . ASN A 1 302 ? 0.523 -21.477 12.763 1.00 35.44 302 ASN A CA 1
ATOM 2483 C C . ASN A 1 302 ? 0.198 -20.025 12.362 1.00 35.44 302 ASN A C 1
ATOM 2485 O O . ASN A 1 302 ? 0.647 -19.072 12.988 1.00 35.44 302 ASN A O 1
ATOM 2489 N N . SER A 1 303 ? -0.756 -19.851 11.445 1.00 37.53 303 SER A N 1
ATOM 2490 C CA . SER A 1 303 ? -2.012 -19.100 11.673 1.00 37.53 303 SER A CA 1
ATOM 2491 C C . SER A 1 303 ? -2.832 -19.060 10.376 1.00 37.53 303 SER A C 1
ATOM 2493 O O . SER A 1 303 ? -2.289 -19.222 9.290 1.00 37.53 303 SER A O 1
ATOM 2495 N N . GLY A 1 304 ? -4.162 -18.987 10.481 1.00 46.34 304 GLY A N 1
ATOM 2496 C CA . GLY A 1 304 ? -5.071 -19.102 9.334 1.00 46.34 304 GLY A CA 1
ATOM 2497 C C . GLY A 1 304 ? -4.831 -18.046 8.250 1.00 46.34 304 GLY A C 1
ATOM 2498 O O . GLY A 1 304 ? -4.273 -16.993 8.524 1.00 46.34 304 GLY A O 1
ATOM 2499 N N . THR A 1 305 ? -5.281 -18.324 7.023 1.00 54.66 305 THR A N 1
ATOM 2500 C CA . THR A 1 305 ? -5.288 -17.363 5.907 1.00 54.66 305 THR A CA 1
ATOM 2501 C C . THR A 1 305 ? -5.843 -16.016 6.367 1.00 54.66 305 THR A C 1
ATOM 2503 O O . THR A 1 305 ? -7.043 -15.906 6.634 1.00 54.66 305 THR A O 1
ATOM 2506 N N . THR A 1 306 ? -4.985 -14.995 6.461 1.00 72.69 306 THR A N 1
ATOM 2507 C CA . THR A 1 306 ? -5.433 -13.631 6.742 1.00 72.69 306 THR A CA 1
ATOM 2508 C C . THR A 1 306 ? -6.190 -13.139 5.518 1.00 72.69 306 THR A C 1
ATOM 2510 O O . THR A 1 306 ? -5.617 -12.897 4.455 1.00 72.69 306 THR A O 1
ATOM 2513 N N . ARG A 1 307 ? -7.511 -13.037 5.662 1.00 86.81 307 ARG A N 1
ATOM 2514 C CA . ARG A 1 307 ? -8.414 -12.487 4.655 1.00 86.81 307 ARG A CA 1
ATOM 2515 C C . ARG A 1 307 ? -9.034 -11.223 5.216 1.00 86.81 307 ARG A C 1
ATOM 2517 O O . ARG A 1 307 ? -9.622 -11.260 6.296 1.00 86.81 307 ARG A O 1
ATOM 2524 N N . ALA A 1 308 ? -8.939 -10.128 4.475 1.00 89.12 308 ALA A N 1
ATOM 2525 C CA . ALA A 1 308 ? -9.594 -8.883 4.849 1.00 89.12 308 ALA A CA 1
ATOM 2526 C C . ALA A 1 308 ? -10.311 -8.265 3.649 1.00 89.12 308 ALA A C 1
ATOM 2528 O O . ALA A 1 308 ? -9.757 -8.152 2.557 1.00 89.12 308 ALA A O 1
ATOM 2529 N N . SER A 1 309 ? -11.554 -7.849 3.875 1.00 93.94 309 SER A N 1
ATOM 2530 C CA . SER A 1 309 ? -12.314 -7.015 2.949 1.00 93.94 309 SER A CA 1
ATOM 2531 C C . SER A 1 309 ? -12.128 -5.546 3.305 1.00 93.94 309 SER A C 1
ATOM 2533 O O . SER A 1 309 ? -12.112 -5.186 4.484 1.00 93.94 309 SER A O 1
ATOM 2535 N N . PHE A 1 310 ? -12.047 -4.691 2.298 1.00 95.81 310 PHE A N 1
ATOM 2536 C CA . PHE A 1 310 ? -11.879 -3.256 2.469 1.00 95.81 310 PHE A CA 1
ATOM 2537 C C . PHE A 1 310 ? -12.567 -2.493 1.337 1.00 95.81 310 PHE A C 1
ATOM 2539 O O . PHE A 1 310 ? -12.881 -3.045 0.286 1.00 95.81 310 PHE A O 1
ATOM 2546 N N . LYS A 1 311 ? -12.800 -1.203 1.554 1.00 97.06 311 LYS A N 1
ATOM 2547 C CA . LYS A 1 311 ? -13.199 -0.260 0.517 1.00 97.06 311 LYS A CA 1
ATOM 2548 C C . LYS A 1 311 ? -11.953 0.330 -0.115 1.00 97.06 311 LYS A C 1
ATOM 2550 O O . LYS A 1 311 ? -11.140 0.935 0.584 1.00 97.06 311 LYS A O 1
ATOM 2555 N N . VAL A 1 312 ? -11.779 0.111 -1.413 1.00 96.69 312 VAL A N 1
ATOM 2556 C CA . VAL A 1 312 ? -10.611 0.585 -2.160 1.00 96.69 312 VAL A CA 1
ATOM 2557 C C . VAL A 1 312 ? -10.645 2.108 -2.179 1.00 96.69 312 VAL A C 1
ATOM 2559 O O . VAL A 1 312 ?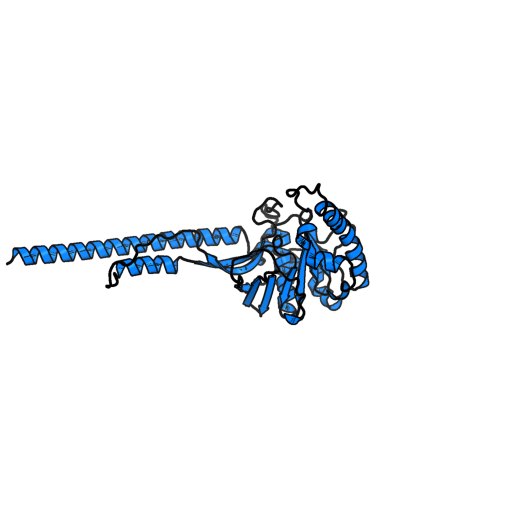 -11.675 2.706 -2.496 1.00 96.69 312 VAL A O 1
ATOM 2562 N N . ASP A 1 313 ? -9.526 2.754 -1.850 1.00 95.88 313 ASP A N 1
ATOM 2563 C CA . ASP A 1 313 ? -9.448 4.200 -2.038 1.00 95.88 313 ASP A CA 1
ATOM 2564 C C . ASP A 1 313 ? -9.588 4.544 -3.540 1.00 95.88 313 ASP A C 1
ATOM 2566 O O . ASP A 1 313 ? -9.396 3.712 -4.431 1.00 95.88 313 ASP A O 1
ATOM 2570 N N . ARG A 1 314 ? -9.929 5.795 -3.855 1.00 94.12 314 ARG A N 1
ATOM 2571 C CA . ARG A 1 314 ? -10.008 6.279 -5.239 1.00 94.12 314 ARG A CA 1
ATOM 2572 C C . ARG A 1 314 ? -9.187 7.545 -5.402 1.00 94.12 314 ARG A C 1
ATOM 2574 O O . ARG A 1 314 ? -9.260 8.455 -4.577 1.00 94.12 314 ARG A O 1
ATOM 2581 N N . LEU A 1 315 ? -8.435 7.606 -6.495 1.00 94.06 315 LEU A N 1
ATOM 2582 C CA . LEU A 1 315 ? -7.709 8.798 -6.910 1.00 94.06 315 LEU A CA 1
ATOM 2583 C C . LEU A 1 315 ? -7.841 8.967 -8.423 1.00 94.06 315 LEU A C 1
ATOM 2585 O O . LEU A 1 315 ? -7.517 8.052 -9.190 1.00 94.06 315 LEU A O 1
ATOM 2589 N N . SER A 1 316 ? -8.337 10.129 -8.855 1.00 91.69 316 SER A N 1
ATOM 2590 C CA . SER A 1 316 ? -8.447 10.427 -10.283 1.00 91.69 316 SER A CA 1
ATOM 2591 C C . SER A 1 316 ? -7.070 10.675 -10.893 1.00 91.69 316 SER A C 1
ATOM 2593 O O . SER A 1 316 ? -6.100 10.972 -10.191 1.00 91.69 316 SER A O 1
ATOM 2595 N N . PHE A 1 317 ? -6.989 10.537 -12.212 1.00 89.75 317 PHE A N 1
ATOM 2596 C CA . PHE A 1 317 ? -5.762 10.801 -12.952 1.00 89.75 317 PHE A CA 1
ATOM 2597 C C . PHE A 1 317 ? -5.302 12.254 -12.767 1.00 89.75 317 PHE A C 1
ATOM 2599 O O . PHE A 1 317 ? -4.143 12.485 -12.447 1.00 89.75 317 PHE A O 1
ATOM 2606 N N . GLU A 1 318 ? -6.222 13.216 -12.852 1.00 89.75 318 GLU A N 1
ATOM 2607 C CA . GLU A 1 318 ? -5.917 14.650 -12.763 1.00 89.75 318 GLU A CA 1
ATOM 2608 C C . GLU A 1 318 ? -5.360 15.025 -11.386 1.00 89.75 318 GLU A C 1
ATOM 2610 O O . GLU A 1 318 ? -4.440 15.827 -11.270 1.00 89.75 318 GLU A O 1
ATOM 2615 N N . ARG A 1 319 ? -5.897 14.422 -10.317 1.00 88.62 319 ARG A N 1
ATOM 2616 C CA . ARG A 1 319 ? -5.384 14.637 -8.956 1.00 88.62 319 ARG A CA 1
ATOM 2617 C C . ARG A 1 319 ? -3.998 14.043 -8.763 1.00 88.62 319 ARG A C 1
ATOM 2619 O O . ARG A 1 319 ? -3.196 14.619 -8.041 1.00 88.62 319 ARG A O 1
ATOM 2626 N N . CYS A 1 320 ? -3.732 12.906 -9.393 1.00 84.75 320 CYS A N 1
ATOM 2627 C CA . CYS A 1 320 ? -2.420 12.280 -9.352 1.00 84.75 320 CYS A CA 1
ATOM 2628 C C . CYS A 1 320 ? -1.379 13.114 -10.109 1.00 84.75 320 CYS A C 1
ATOM 2630 O O . CYS A 1 320 ? -0.279 13.306 -9.609 1.00 84.75 320 CYS A O 1
ATOM 2632 N N . GLU A 1 321 ? -1.747 13.648 -11.275 1.00 87.56 321 GLU A N 1
ATOM 2633 C CA . GLU A 1 321 ? -0.894 14.530 -12.076 1.00 87.56 321 GLU A CA 1
ATOM 2634 C C . GLU A 1 321 ? -0.560 15.839 -11.350 1.00 87.56 321 GLU A C 1
ATOM 2636 O O . GLU A 1 321 ? 0.574 16.293 -11.419 1.00 87.56 321 GLU A O 1
ATOM 2641 N N . LEU A 1 322 ? -1.506 16.416 -10.602 1.00 85.69 322 LEU A N 1
ATOM 2642 C CA . LEU A 1 322 ? -1.253 17.613 -9.791 1.00 85.69 322 LEU A CA 1
ATOM 2643 C C . LEU A 1 322 ? -0.248 17.387 -8.650 1.00 85.69 322 LEU A C 1
ATOM 2645 O O . LEU A 1 322 ? 0.481 18.308 -8.288 1.00 85.69 322 LEU A O 1
ATOM 2649 N N . GLY A 1 323 ? -0.222 16.183 -8.074 1.00 75.56 323 GLY A N 1
ATOM 2650 C CA . GLY A 1 323 ? 0.721 15.827 -7.012 1.00 75.56 323 GLY A CA 1
ATOM 2651 C C . GLY A 1 323 ? 2.099 15.374 -7.508 1.00 75.56 323 GLY A C 1
ATOM 2652 O O . GLY A 1 323 ? 2.990 15.203 -6.677 1.00 75.56 323 GLY A O 1
ATOM 2653 N N . ALA A 1 324 ? 2.258 15.129 -8.812 1.00 75.56 324 ALA A N 1
ATOM 2654 C CA . ALA A 1 324 ? 3.467 14.588 -9.438 1.00 75.56 324 ALA A CA 1
ATOM 2655 C C . ALA A 1 324 ? 4.540 15.652 -9.706 1.00 75.56 324 ALA A C 1
ATOM 2657 O O . ALA A 1 324 ? 5.733 15.327 -9.499 1.00 75.56 324 ALA A O 1
#

Organism: NCBI:txid1890302

Radius of gyration: 26.38 Å; Cα contacts (8 Å, |Δi|>4): 506; chains: 1; bounding box: 76×45×86 Å

Nearest PDB structures (foldseek):
  6umm-assembly1_J  TM=7.953E-01  e=1.878E-15  Mycolicibacterium smegmatis MC2 155
  7b9f-assembly1_C  TM=7.386E-01  e=8.222E-14  Mycobacterium xenopi RIVM700367
  6sgw-assembly1_F  TM=7.902E-01  e=1.772E-12  Mycolicibacterium smegmatis MC2 155
  6sgz-assembly1_J  TM=8.011E-01  e=5.773E-12  Mycolicibacterium smegmatis MC2 155
  6sgw-assembly1_J  TM=7.800E-01  e=2.527E-11  Mycolicibacterium smegmatis MC2 155

Secondary structure (DSSP, 8-state):
-HHHHHHHHHHHHHHHHHHHHHHHHHHHHHHHHHHHHHHHHHHHHHHS--HHHHHHHHHTT-TTTT---TTSTTTTEEEEEEEEEE-SS----PPP-SSS--HHHHHHHHHHHHTSEEEEEEEEEETTT-SEEEEES-HHHHHHHHHHHHHHHHHHS-TTTEEEEEE--GGGHHHHGGGGG-GGGB-TTSS-BSEESSHHHHHHHHHHHHHHHHHHHHHHTSTT--TT---SSEEEEEESSGGGGTT-THHHHHHHSHHHHTEEEEEEESSGGGS-TT-SEEEEEETTEEEEEE---SS--S----EEEEEEP---HHHHHHH-

Sequence (324 aa):
TMGHFRKKKEHRQMVEQLQTRYLEQIQKHRVELDTLKVEQAKYLITQNPSPLKSVQRIENRESNLWERTPESPDFLDIRIGTGERPFLVELKVPEQKGYEENPLVTEAQNVKRDFNTIPNGHISISLKKNDVIGVVGNKEDRLNFIRIVTTQIMTHHAPNEVKIAAFYHEKEKKQWDWMRWLPHVWDEQRSMRFLSENQQDAQKLAEVLFTPLNMRRIYNSSAQADAKVPLIPMYVFFLSAREFLEDDPLTPMLLREGESVGASTFIFAEQRERLPMECDLVISLNGEDGELVETFSSSAENSGTTRASFKVDRLSFERCELGA

Foldseek 3Di:
DVVVVVVVVVVVVVVVVVLVVLVVVLVVVLVVLVVLLVVVQVVLCVVAPFLLVLLVCLLVVPPQFQVDDPPRPCVQWAFFFFAKDFQPDDDDADDADDDDGDVSSVSSVVSCVVRGIHGGGTDTDHLLVWLEEEEAADPVQVLQSVLRRVSRCRRHRDLFQEAEAEDEALVCCVSCVLVVPDSRQADPVSPDGNYDHDLVRVQVSLVVLCVLLVVLLVQLPDPPDDPPDQQIRQYEYEPAPVVSCPVPPSVVCSLPVNNSSRYHYYDYDNDPVPDDLSGQKYWYDDPQKIKIWGDDDDDDDDDDTDIDIGGGRGDDSVSSSSSD

Solvent-accessible surface area (backbone atoms only — not comparable to full-atom values): 17625 Å² total; per-residue (Å²): 117,71,70,60,55,53,51,52,51,55,49,50,53,51,51,50,53,50,51,52,52,49,54,53,49,52,52,52,49,51,57,52,51,52,50,51,49,53,50,52,52,52,50,48,42,71,77,52,50,54,60,66,55,31,30,50,40,53,68,68,61,44,92,70,53,41,68,43,46,92,86,39,94,63,37,59,51,38,54,59,25,28,23,75,34,78,40,89,67,84,77,86,61,72,76,85,69,80,91,64,84,50,68,69,42,51,52,47,45,48,51,46,62,73,50,46,52,37,78,72,32,68,38,64,48,48,45,75,81,28,28,18,35,31,40,25,20,55,73,67,52,49,55,31,48,52,52,37,47,50,46,45,45,64,31,34,36,43,50,74,48,36,32,42,37,38,32,36,52,55,95,48,39,87,85,50,53,52,55,76,61,31,66,29,24,34,48,95,83,65,83,47,65,40,65,21,45,46,53,70,49,33,47,56,50,43,57,64,53,35,54,65,35,51,53,36,39,55,49,58,72,36,99,79,48,66,94,79,68,80,56,71,49,28,37,38,35,38,31,63,38,51,77,51,39,72,90,38,80,50,46,64,43,45,52,73,39,9,70,63,38,23,30,23,32,37,39,55,30,73,45,71,88,74,51,69,87,59,33,35,29,40,35,42,44,57,83,57,42,28,37,40,37,48,37,88,75,84,90,72,91,87,75,76,77,55,67,49,69,32,38,40,62,76,59,56,69,70,57,52,47,70,46,62

pLDDT: mean 90.6, std 10.85, range [35.44, 98.62]

Mean predicted aligned error: 6.55 Å